Protein AF-0000000087147814 (afdb_homodimer)

Solvent-accessible surface area (backbone atoms only — not comparable to full-atom values): 13390 Å² total; per-residue (Å²): 108,66,67,22,50,51,50,33,49,53,54,43,46,71,77,26,56,93,16,56,38,39,32,32,41,37,46,78,95,43,69,48,77,77,43,68,32,69,72,60,59,66,71,34,55,75,68,54,45,51,51,45,53,50,50,54,50,53,55,44,56,69,46,58,19,79,40,79,88,43,53,89,30,44,49,33,52,37,37,38,40,36,31,70,46,21,33,39,39,29,34,31,53,55,93,58,23,34,35,40,37,32,29,37,38,93,68,45,70,54,56,51,53,57,50,52,52,47,50,51,31,51,51,56,44,55,68,78,102,108,65,68,21,50,51,50,30,50,53,53,43,45,70,78,27,55,94,16,56,37,40,33,31,40,36,46,80,96,42,69,46,76,78,43,66,33,70,70,59,57,68,73,34,56,74,69,54,44,52,50,46,53,49,48,52,50,54,57,44,56,70,46,57,19,79,41,79,86,42,52,91,30,43,50,33,53,35,39,38,38,36,31,70,46,20,33,38,38,30,35,32,52,57,92,58,24,34,34,40,36,32,27,37,38,92,69,42,72,55,57,51,53,55,50,51,52,47,50,50,31,50,52,56,44,56,69,77,102

pLDDT: mean 94.23, std 9.1, range [38.94, 98.94]

Secondary structure (DSSP, 8-state):
-HHHHHHHHHHHHHH-TTTEEEEEEEETTEEEEEEE-HHHHHHS-HHHHHHHHHHHHHHHHT--S--GGGGGG--EEEEEEEESSEEEEEEE-STTEEEEEEEESTT---HHHHHHHHHHHHHHHHHT-/-HHHHHHHHHHHHHH-TTTEEEEEEEETTEEEEEEE-HHHHHHS-HHHHHHHHHHHHHHHHT--S--GGGGGG--EEEEEEEESSEEEEEEE-STTEEEEEEEESTT---HHHHHHHHHHHHHHHHHT-

Nearest PDB structures (foldseek):
  3kye-assembly2_C  TM=6.238E-01  e=2.684E-03  Streptomyces avermitilis MA-4680 = NBRC 14893
  5yk3-assembly2_B  TM=6.014E-01  e=1.202E-02  Homo sapiens
  6hjm-assembly9_P  TM=5.857E-01  e=1.528E-02  Myxococcus xanthus
  6hjm-assembly2_E  TM=6.467E-01  e=2.956E-02  Myxococcus xanthus
  8dhb-assembly1_B  TM=5.471E-01  e=1.132E-02  Homo sapiens

Structure (mmCIF, N/CA/C/O backbone):
data_AF-0000000087147814-model_v1
#
loop_
_entity.id
_entity.type
_entity.pdbx_description
1 polymer 'Roadblock/LC7 domain-containing protein'
#
loop_
_atom_site.group_PDB
_atom_site.id
_atom_site.type_symbol
_atom_site.label_atom_id
_atom_site.label_alt_id
_atom_site.label_comp_id
_atom_site.label_asym_id
_atom_site.label_entity_id
_atom_site.label_seq_id
_atom_site.pdbx_PDB_ins_code
_atom_site.Cartn_x
_atom_site.Cartn_y
_atom_site.Cartn_z
_atom_site.occupancy
_atom_site.B_iso_or_equiv
_atom_site.auth_seq_id
_atom_site.auth_comp_id
_atom_site.auth_asym_id
_atom_site.auth_atom_id
_atom_site.pdbx_PDB_model_num
ATOM 1 N N . MET A 1 1 ? 12.805 16.781 9.273 1 83.5 1 MET A N 1
ATOM 2 C CA . MET A 1 1 ? 11.617 16.094 8.766 1 83.5 1 MET A CA 1
ATOM 3 C C . MET A 1 1 ? 10.477 17.078 8.531 1 83.5 1 MET A C 1
ATOM 5 O O . MET A 1 1 ? 9.82 17.047 7.488 1 83.5 1 MET A O 1
ATOM 9 N N . GLU A 1 2 ? 10.438 18.062 9.367 1 86.81 2 GLU A N 1
ATOM 10 C CA . GLU A 1 2 ? 9.336 19.016 9.289 1 86.81 2 GLU A CA 1
ATOM 11 C C . GLU A 1 2 ? 9.367 19.797 7.977 1 86.81 2 GLU A C 1
ATOM 13 O O . GLU A 1 2 ? 8.359 19.875 7.27 1 86.81 2 GLU A O 1
ATOM 18 N N . ASP A 1 3 ? 10.531 20.266 7.613 1 91.94 3 ASP A N 1
ATOM 19 C CA . ASP A 1 3 ? 10.648 21.062 6.387 1 91.94 3 ASP A CA 1
ATOM 20 C C . ASP A 1 3 ? 10.281 20.219 5.16 1 91.94 3 ASP A C 1
ATOM 22 O O . ASP A 1 3 ? 9.609 20.703 4.254 1 91.94 3 ASP A O 1
ATOM 26 N N . ALA A 1 4 ? 10.773 19 5.125 1 94.31 4 ALA A N 1
ATOM 27 C CA . ALA A 1 4 ? 10.484 18.109 3.998 1 94.31 4 ALA A CA 1
ATOM 28 C C . ALA A 1 4 ? 8.992 17.828 3.895 1 94.31 4 ALA A C 1
ATOM 30 O O . ALA A 1 4 ? 8.438 17.781 2.793 1 94.31 4 ALA A O 1
ATOM 31 N N . VAL A 1 5 ? 8.336 17.688 5.023 1 97.19 5 VAL A N 1
ATOM 32 C CA . VAL A 1 5 ? 6.91 17.391 5.02 1 97.19 5 VAL A CA 1
ATOM 33 C C . VAL A 1 5 ? 6.121 18.641 4.641 1 97.19 5 VAL A C 1
ATOM 35 O O . VAL A 1 5 ? 5.094 18.547 3.965 1 97.19 5 VAL A O 1
ATOM 38 N N . ASP A 1 6 ? 6.621 19.812 5.055 1 96.94 6 ASP A N 1
ATOM 39 C CA . ASP A 1 6 ? 6.008 21.062 4.605 1 96.94 6 ASP A CA 1
ATOM 40 C C . ASP A 1 6 ? 6.031 21.172 3.082 1 96.94 6 ASP A C 1
ATOM 42 O O . ASP A 1 6 ? 5.035 21.547 2.463 1 96.94 6 ASP A O 1
ATOM 46 N N . ALA A 1 7 ? 7.152 20.859 2.539 1 96.81 7 ALA A N 1
ATOM 47 C CA . ALA A 1 7 ? 7.293 20.875 1.085 1 96.81 7 ALA A CA 1
ATOM 48 C C . ALA A 1 7 ? 6.355 19.875 0.427 1 96.81 7 ALA A C 1
ATOM 50 O O . ALA A 1 7 ? 5.77 20.141 -0.623 1 96.81 7 ALA A O 1
ATOM 51 N N . LEU A 1 8 ? 6.246 18.719 1.021 1 98 8 LEU A N 1
ATOM 52 C CA . LEU A 1 8 ? 5.34 17.688 0.537 1 98 8 LEU A CA 1
ATOM 53 C C . LEU A 1 8 ? 3.898 18.188 0.522 1 98 8 LEU A C 1
ATOM 55 O O . LEU A 1 8 ? 3.191 18.031 -0.476 1 98 8 LEU A O 1
ATOM 59 N N . VAL A 1 9 ? 3.51 18.812 1.587 1 98.12 9 VAL A N 1
ATOM 60 C CA . VAL A 1 9 ? 2.154 19.328 1.713 1 98.12 9 VAL A CA 1
ATOM 61 C C . VAL A 1 9 ? 1.908 20.391 0.643 1 98.12 9 VAL A C 1
ATOM 63 O O . VAL A 1 9 ? 0.861 20.391 -0.009 1 98.12 9 VAL A O 1
ATOM 66 N N . GLU A 1 10 ? 2.848 21.266 0.465 1 97.38 10 GLU A N 1
ATOM 67 C CA . GLU A 1 10 ? 2.715 22.297 -0.547 1 97.38 10 GLU A CA 1
ATOM 68 C C . GLU A 1 10 ? 2.537 21.703 -1.938 1 97.38 10 GLU A C 1
ATOM 70 O O . GLU A 1 10 ? 1.693 22.156 -2.713 1 97.38 10 GLU A O 1
ATOM 75 N N . ARG A 1 11 ? 3.301 20.734 -2.248 1 97.44 11 ARG A N 1
ATOM 76 C CA . ARG A 1 11 ? 3.211 20.094 -3.557 1 97.44 11 ARG A CA 1
ATOM 77 C C . ARG A 1 11 ? 1.864 19.406 -3.738 1 97.44 11 ARG A C 1
ATOM 79 O O . ARG A 1 11 ? 1.229 19.531 -4.785 1 97.44 11 ARG A O 1
ATOM 86 N N . TYR A 1 12 ? 1.398 18.703 -2.701 1 97.88 12 TYR A N 1
ATOM 87 C CA . TYR A 1 12 ? 0.115 18.016 -2.797 1 97.88 12 TYR A CA 1
ATOM 88 C C . TYR A 1 12 ? -1.035 19.016 -2.861 1 97.88 12 TYR A C 1
ATOM 90 O O . TYR A 1 12 ? -2.02 18.781 -3.57 1 97.88 12 TYR A O 1
ATOM 98 N N . GLN A 1 13 ? -0.906 20.141 -2.115 1 96.88 13 GLN A N 1
ATOM 99 C CA . GLN A 1 13 ? -1.936 21.172 -2.188 1 96.88 13 GLN A CA 1
ATOM 100 C C . GLN A 1 13 ? -2.006 21.781 -3.582 1 96.88 13 GLN A C 1
ATOM 102 O O . GLN A 1 13 ? -3.072 22.203 -4.023 1 96.88 13 GLN A O 1
ATOM 107 N N . GLY A 1 14 ? -0.882 21.781 -4.273 1 96.06 14 GLY A N 1
ATOM 108 C CA . GLY A 1 14 ? -0.843 22.297 -5.633 1 96.06 14 GLY A CA 1
ATOM 109 C C . GLY A 1 14 ? -1.522 21.375 -6.633 1 96.06 14 GLY A C 1
ATOM 110 O O . GLY A 1 14 ? -2.207 21.844 -7.547 1 96.06 14 GLY A O 1
ATOM 111 N N . ILE A 1 15 ? -1.456 20.109 -6.445 1 95.5 15 ILE A N 1
ATOM 112 C CA . ILE A 1 15 ? -1.942 19.172 -7.461 1 95.5 15 ILE A CA 1
ATOM 113 C C . ILE A 1 15 ? -3.285 18.594 -7.027 1 95.5 15 ILE A C 1
ATOM 115 O O . ILE A 1 15 ? -4.074 18.141 -7.859 1 95.5 15 ILE A O 1
ATOM 119 N N . ALA A 1 16 ? -3.531 18.547 -5.727 1 90.5 16 ALA A N 1
ATOM 120 C CA . ALA A 1 16 ? -4.727 17.922 -5.168 1 90.5 16 ALA A CA 1
ATOM 121 C C . ALA A 1 16 ? -5.262 18.734 -3.986 1 90.5 16 ALA A C 1
ATOM 123 O O . ALA A 1 16 ? -5.391 18.203 -2.877 1 90.5 16 ALA A O 1
ATOM 124 N N . PRO A 1 17 ? -5.484 19.953 -4.199 1 86.31 17 PRO A N 1
ATOM 125 C CA . PRO A 1 17 ? -5.867 20.781 -3.059 1 86.31 17 PRO A CA 1
ATOM 126 C C . PRO A 1 17 ? -7.133 20.297 -2.363 1 86.31 17 PRO A C 1
ATOM 128 O O . PRO A 1 17 ? -7.203 20.281 -1.131 1 86.31 17 PRO A O 1
ATOM 131 N N . ASP A 1 18 ? -8.195 19.844 -3.004 1 90.12 18 ASP A N 1
ATOM 132 C CA . ASP A 1 18 ? -9.477 19.469 -2.416 1 90.12 18 ASP A CA 1
ATOM 133 C C . ASP A 1 18 ? -9.469 18.016 -1.981 1 90.12 18 ASP A C 1
ATOM 135 O O . ASP A 1 18 ? -10.438 17.531 -1.38 1 90.12 18 ASP A O 1
ATOM 139 N N . CYS A 1 19 ? -8.336 17.406 -2.127 1 95.44 19 CYS A N 1
ATOM 140 C CA . CYS A 1 19 ? -8.352 15.969 -1.879 1 95.44 19 CYS A CA 1
ATOM 141 C C . CYS A 1 19 ? -7.477 15.609 -0.688 1 95.44 19 CYS A C 1
ATOM 143 O O . CYS A 1 19 ? -7.672 14.57 -0.056 1 95.44 19 CYS A O 1
ATOM 145 N N . LEU A 1 20 ? -6.422 16.469 -0.358 1 97.88 20 LEU A N 1
ATOM 146 C CA . LEU A 1 20 ? -5.531 16.203 0.767 1 97.88 20 LEU A CA 1
ATOM 147 C C . LEU A 1 20 ? -6.277 16.328 2.092 1 97.88 20 LEU A C 1
ATOM 149 O O . LEU A 1 20 ? -6.945 17.344 2.336 1 97.88 20 LEU A O 1
ATOM 153 N N . ARG A 1 21 ? -6.223 15.305 2.934 1 97.88 21 ARG A N 1
ATOM 154 C CA . ARG A 1 21 ? -6.969 15.289 4.188 1 97.88 21 ARG A CA 1
ATOM 155 C C . ARG A 1 21 ? -6.051 15.578 5.375 1 97.88 21 ARG A C 1
ATOM 157 O O . ARG A 1 21 ? -6.281 16.516 6.129 1 97.88 21 ARG A O 1
ATOM 164 N N . VAL A 1 22 ? -5.051 14.695 5.578 1 98.25 22 VAL A N 1
ATOM 165 C CA . VAL A 1 22 ? -4.121 14.805 6.699 1 98.25 22 VAL A CA 1
ATOM 166 C C . VAL A 1 22 ? -2.707 14.469 6.227 1 98.25 22 VAL A C 1
ATOM 168 O O . VAL A 1 22 ? -2.516 13.57 5.41 1 98.25 22 VAL A O 1
ATOM 171 N N . ALA A 1 23 ? -1.73 15.219 6.652 1 98.62 23 ALA A N 1
ATOM 172 C CA . ALA A 1 23 ? -0.312 14.906 6.5 1 98.62 23 ALA A CA 1
ATOM 173 C C . ALA A 1 23 ? 0.424 15.023 7.832 1 98.62 23 ALA A C 1
ATOM 175 O O . ALA A 1 23 ? 0.28 16.016 8.539 1 98.62 23 ALA A O 1
ATOM 176 N N . LEU A 1 24 ? 1.179 14.023 8.156 1 98.75 24 LEU A N 1
ATOM 177 C CA . LEU A 1 24 ? 1.936 14.047 9.406 1 98.75 24 LEU A CA 1
ATOM 178 C C . LEU A 1 24 ? 3.27 13.32 9.242 1 98.75 24 LEU A C 1
ATOM 180 O O . LEU A 1 24 ? 3.449 12.539 8.305 1 98.75 24 LEU A O 1
ATOM 184 N N . TRP A 1 25 ? 4.203 13.633 10.109 1 98.44 25 TRP A N 1
ATOM 185 C CA . TRP A 1 25 ? 5.434 12.852 10.242 1 98.44 25 TRP A CA 1
ATOM 186 C C . TRP A 1 25 ? 5.582 12.297 11.648 1 98.44 25 TRP A C 1
ATOM 188 O O . TRP A 1 25 ? 4.945 12.789 12.586 1 98.44 25 TRP A O 1
ATOM 198 N N . TYR A 1 26 ? 6.273 11.25 11.742 1 98 26 TYR A N 1
ATOM 199 C CA . TYR A 1 26 ? 6.59 10.625 13.023 1 98 26 TYR A CA 1
ATOM 200 C C . TYR A 1 26 ? 8.039 10.148 13.062 1 98 26 TYR A C 1
ATOM 202 O O . TYR A 1 26 ? 8.578 9.727 12.039 1 98 26 TYR A O 1
ATOM 210 N N . GLU A 1 27 ? 8.672 10.227 14.125 1 95.44 27 GLU A N 1
ATOM 211 C CA . GLU A 1 27 ? 10.031 9.789 14.406 1 95.44 27 GLU A CA 1
ATOM 212 C C . GLU A 1 27 ? 10.234 9.547 15.898 1 95.44 27 GLU A C 1
ATOM 214 O O . GLU A 1 27 ? 10.078 10.461 16.719 1 95.44 27 GLU A O 1
ATOM 219 N N . GLY A 1 28 ? 10.711 8.312 16.156 1 90.38 28 GLY A N 1
ATOM 220 C CA . GLY A 1 28 ? 10.773 7.965 17.562 1 90.38 28 GLY A CA 1
ATOM 221 C C . GLY A 1 28 ? 9.445 8.133 18.281 1 90.38 28 GLY A C 1
ATOM 222 O O . GLY A 1 28 ? 8.43 7.582 17.859 1 90.38 28 GLY A O 1
ATOM 223 N N . ASP A 1 29 ? 9.344 8.836 19.312 1 89.88 29 ASP A N 1
ATOM 224 C CA . ASP A 1 29 ? 8.117 9.023 20.094 1 89.88 29 ASP A CA 1
ATOM 225 C C . ASP A 1 29 ? 7.398 10.312 19.672 1 89.88 29 ASP A C 1
ATOM 227 O O . ASP A 1 29 ? 6.395 10.688 20.281 1 89.88 29 ASP A O 1
ATOM 231 N N . GLU A 1 30 ? 7.906 10.875 18.688 1 94.62 30 GLU A N 1
ATOM 232 C CA . GLU A 1 30 ? 7.344 12.164 18.297 1 94.62 30 GLU A CA 1
ATOM 233 C C . GLU A 1 30 ? 6.562 12.055 16.984 1 94.62 30 GLU A C 1
ATOM 235 O O . GLU A 1 30 ? 6.934 11.289 16.094 1 94.62 30 GLU A O 1
ATOM 240 N N . HIS A 1 31 ? 5.484 12.766 16.922 1 97.75 31 HIS A N 1
ATOM 241 C CA . HIS A 1 31 ? 4.762 12.977 15.672 1 97.75 31 HIS A CA 1
ATOM 242 C C . HIS A 1 31 ? 4.141 14.367 15.625 1 97.75 31 HIS A C 1
ATOM 244 O O . HIS A 1 31 ? 3.902 14.984 16.672 1 97.75 31 HIS A O 1
ATOM 250 N N . GLU A 1 32 ? 3.951 14.805 14.398 1 98.06 32 GLU A N 1
ATOM 251 C CA . GLU A 1 32 ? 3.355 16.125 14.203 1 98.06 32 GLU A CA 1
ATOM 252 C C . GLU A 1 32 ? 2.455 16.141 12.969 1 98.06 32 GLU A C 1
ATOM 254 O O . GLU A 1 32 ? 2.873 15.727 11.883 1 98.06 32 GLU A O 1
ATOM 259 N N . VAL A 1 33 ? 1.24 16.609 13.211 1 98.44 33 VAL A N 1
ATOM 260 C CA . VAL A 1 33 ? 0.343 16.875 12.094 1 98.44 33 VAL A CA 1
ATOM 261 C C . VAL A 1 33 ? 0.725 18.188 11.422 1 98.44 33 VAL A C 1
ATOM 263 O O . VAL A 1 33 ? 0.628 19.266 12.031 1 98.44 33 VAL A O 1
ATOM 266 N N . VAL A 1 34 ? 1.11 18.141 10.18 1 98.31 34 VAL A N 1
ATOM 267 C CA . VAL A 1 34 ? 1.58 19.297 9.445 1 98.31 34 VAL A CA 1
ATOM 268 C C . VAL A 1 34 ? 0.408 19.969 8.727 1 98.31 34 VAL A C 1
ATOM 270 O O . VAL A 1 34 ? 0.398 21.188 8.531 1 98.31 34 VAL A O 1
ATOM 273 N N . PHE A 1 35 ? -0.478 19.125 8.328 1 98.19 35 PHE A N 1
ATOM 274 C CA . PHE A 1 35 ? -1.681 19.594 7.645 1 98.19 35 PHE A CA 1
ATOM 275 C C . PHE A 1 35 ? -2.879 18.719 8.008 1 98.19 35 PHE A C 1
ATOM 277 O O . PHE A 1 35 ? -2.762 17.5 8.102 1 98.19 35 PHE A O 1
ATOM 284 N N . ALA A 1 36 ? -3.961 19.359 8.266 1 98.12 36 ALA A N 1
ATOM 285 C CA . ALA A 1 36 ? -5.27 18.719 8.414 1 98.12 36 ALA A CA 1
ATOM 286 C C . ALA A 1 36 ? -6.371 19.594 7.816 1 98.12 36 ALA A C 1
ATOM 288 O O . ALA A 1 36 ? -6.504 20.766 8.172 1 98.12 36 ALA A O 1
ATOM 289 N N . ARG A 1 37 ? -7.074 18.984 6.945 1 97.62 37 ARG A N 1
ATOM 290 C CA . ARG A 1 37 ? -8.141 19.75 6.305 1 97.62 37 ARG A CA 1
ATOM 291 C C . ARG A 1 37 ? -9.25 20.078 7.297 1 97.62 37 ARG A C 1
ATOM 293 O O . ARG A 1 37 ? -9.625 19.234 8.117 1 97.62 37 ARG A O 1
ATOM 300 N N . ASP A 1 38 ? -9.953 21.234 7.125 1 96.25 38 ASP A N 1
ATOM 301 C CA . ASP A 1 38 ? -10.906 21.766 8.102 1 96.25 38 ASP A CA 1
ATOM 302 C C . ASP A 1 38 ? -12.062 20.797 8.312 1 96.25 38 ASP A C 1
ATOM 304 O O . ASP A 1 38 ? -12.453 20.531 9.453 1 96.25 38 ASP A O 1
ATOM 308 N N . ASP A 1 39 ? -12.625 20.281 7.25 1 95.81 39 ASP A N 1
ATOM 309 C CA . ASP A 1 39 ? -13.805 19.422 7.371 1 95.81 39 ASP A CA 1
ATOM 310 C C . ASP A 1 39 ? -13.453 18.094 8.008 1 95.81 39 ASP A C 1
ATOM 312 O O . ASP A 1 39 ? -14.305 17.438 8.617 1 95.81 39 ASP A O 1
ATOM 316 N N . VAL A 1 40 ? -12.188 17.625 7.867 1 95.56 40 VAL A N 1
ATOM 317 C CA . VAL A 1 40 ? -11.719 16.391 8.5 1 95.56 40 VAL A CA 1
ATOM 318 C C . VAL A 1 40 ? -11.625 16.578 10.008 1 95.56 40 VAL A C 1
ATOM 320 O O . VAL A 1 40 ? -12.133 15.766 10.781 1 95.56 40 VAL A O 1
ATOM 323 N N . VAL A 1 41 ? -10.984 17.672 10.43 1 96.62 41 VAL A N 1
ATOM 324 C CA . VAL A 1 41 ? -10.852 17.984 11.844 1 96.62 41 VAL A CA 1
ATOM 325 C C . VAL A 1 41 ? -12.234 18.125 12.477 1 96.6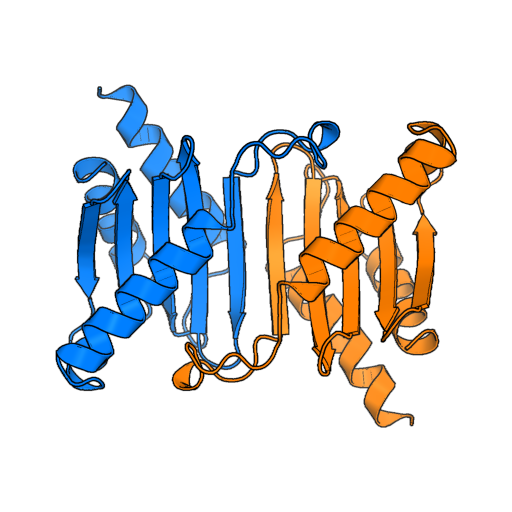2 41 VAL A C 1
ATOM 327 O O . VAL A 1 41 ? -12.469 17.641 13.586 1 96.62 41 VAL A O 1
ATOM 330 N N . GLU A 1 42 ? -13.195 18.672 11.789 1 96.94 42 GLU A N 1
ATOM 331 C CA . GLU A 1 42 ? -14.539 18.922 12.297 1 96.94 42 GLU A CA 1
ATOM 332 C C . GLU A 1 42 ? -15.344 17.641 12.391 1 96.94 42 GLU A C 1
ATOM 334 O O . GLU A 1 42 ? -16.344 17.562 13.117 1 96.94 42 GLU A O 1
ATOM 339 N N . THR A 1 43 ? -15 16.688 11.547 1 95.12 43 THR A N 1
ATOM 340 C CA . THR A 1 43 ? -15.695 15.406 11.516 1 95.12 43 THR A CA 1
ATOM 341 C C . THR A 1 43 ? -15.5 14.648 12.82 1 95.12 43 THR A C 1
ATOM 343 O O . THR A 1 43 ? -16.344 13.836 13.211 1 95.12 43 THR A O 1
ATOM 346 N N . TYR A 1 44 ? -14.344 14.867 13.492 1 95.12 44 TYR A N 1
ATOM 347 C CA . TYR A 1 44 ? -13.992 14.125 14.695 1 95.12 44 TYR A CA 1
ATOM 348 C C . TYR A 1 44 ? -13.984 15.039 15.922 1 95.12 44 TYR A C 1
ATOM 350 O O . TYR A 1 44 ? -13.703 16.234 15.805 1 95.12 44 TYR A O 1
ATOM 358 N N . SER A 1 45 ? -14.328 14.414 17.094 1 96.94 45 SER A N 1
ATOM 359 C CA . SER A 1 45 ? -13.93 15.102 18.328 1 96.94 45 SER A CA 1
ATOM 360 C C . SER A 1 45 ? -12.414 15.188 18.453 1 96.94 45 SER A C 1
ATOM 362 O O . SER A 1 45 ? -11.688 14.43 17.797 1 96.94 45 SER A O 1
ATOM 364 N N . PRO A 1 46 ? -11.914 16.094 19.266 1 96.69 46 PRO A N 1
ATOM 365 C CA . PRO A 1 46 ? -10.469 16.172 19.453 1 96.69 46 PRO A CA 1
ATOM 366 C C . PRO A 1 46 ? -9.836 14.844 19.859 1 96.69 46 PRO A C 1
ATOM 368 O O . PRO A 1 46 ? -8.773 14.484 19.344 1 96.69 46 PRO A O 1
ATOM 371 N N . GLU A 1 47 ? -10.453 14.102 20.734 1 97.19 47 GLU A N 1
ATOM 372 C CA . GLU A 1 47 ? -9.945 12.812 21.188 1 97.19 47 GLU A CA 1
ATOM 373 C C . GLU A 1 47 ? -9.938 11.789 20.062 1 97.19 47 GLU A C 1
ATOM 375 O O . GLU A 1 47 ? -8.984 11.016 19.922 1 97.19 47 GLU A O 1
ATOM 380 N N . GLU A 1 48 ? -11.016 11.805 19.281 1 96.31 48 GLU A N 1
ATOM 381 C CA . GLU A 1 48 ? -11.125 10.883 18.156 1 96.31 48 GLU A CA 1
ATOM 382 C C . GLU A 1 48 ? -10.078 11.203 17.078 1 96.31 48 GLU A C 1
ATOM 384 O O . GLU A 1 48 ? -9.516 10.289 16.469 1 96.31 48 GLU A O 1
ATOM 389 N N . PHE A 1 49 ? -9.914 12.477 16.844 1 97.38 49 PHE A N 1
ATOM 390 C CA . PHE A 1 49 ? -8.906 12.891 15.875 1 97.38 49 PHE A CA 1
ATOM 391 C C . PHE A 1 49 ? -7.516 12.453 16.312 1 97.38 49 PHE A C 1
ATOM 393 O O . PHE A 1 49 ? -6.754 11.898 15.523 1 97.38 49 PHE A O 1
ATOM 400 N N . ASP A 1 50 ? -7.195 12.625 17.578 1 97.06 50 ASP A N 1
ATOM 401 C CA . ASP A 1 50 ? -5.91 12.203 18.125 1 97.06 50 ASP A CA 1
ATOM 402 C C . ASP A 1 50 ? -5.727 10.695 17.969 1 97.06 50 ASP A C 1
ATOM 404 O O . ASP A 1 50 ? -4.637 10.227 17.625 1 97.06 50 ASP A O 1
ATOM 408 N N . ALA A 1 51 ? -6.723 9.945 18.219 1 96.81 51 ALA A N 1
ATOM 409 C CA . ALA A 1 51 ? -6.672 8.492 18.078 1 96.81 51 ALA A CA 1
ATOM 410 C C . ALA A 1 51 ? -6.426 8.086 16.641 1 96.81 51 ALA A C 1
ATOM 412 O O . ALA A 1 51 ? -5.699 7.129 16.359 1 96.81 51 ALA A O 1
ATOM 413 N N . LYS A 1 52 ? -7.121 8.773 15.75 1 97.19 52 LYS A N 1
ATOM 414 C CA . LYS A 1 52 ? -6.93 8.508 14.328 1 97.19 52 LYS A CA 1
ATOM 415 C C . LYS A 1 52 ? -5.484 8.773 13.906 1 97.19 52 LYS A C 1
ATOM 417 O O . LYS A 1 52 ? -4.887 7.973 13.188 1 97.19 52 LYS A O 1
ATOM 422 N N . VAL A 1 53 ? -4.902 9.867 14.32 1 97.88 53 VAL A N 1
ATOM 423 C CA . VAL A 1 53 ? -3.516 10.219 14.039 1 97.88 53 VAL A CA 1
ATOM 424 C C . VAL A 1 53 ? -2.584 9.141 14.578 1 97.88 53 VAL A C 1
ATOM 426 O O . VAL A 1 53 ? -1.673 8.688 13.883 1 97.88 53 VAL A O 1
ATOM 429 N N . LYS A 1 54 ? -2.836 8.695 15.781 1 97.69 54 LYS A N 1
ATOM 430 C CA . LYS A 1 54 ? -2.027 7.637 16.391 1 97.69 54 LYS A CA 1
ATOM 431 C C . LYS A 1 54 ? -2.121 6.344 15.578 1 97.69 54 LYS A C 1
ATOM 433 O O . LYS A 1 54 ? -1.13 5.629 15.422 1 97.69 54 LYS A O 1
ATOM 438 N N . GLN A 1 55 ? -3.291 6.094 15.117 1 97.44 55 GLN A N 1
ATOM 439 C CA . GLN A 1 55 ? -3.469 4.887 14.312 1 97.44 55 GLN A CA 1
ATOM 440 C C . GLN A 1 55 ? -2.688 4.977 13.008 1 97.44 55 GLN A C 1
ATOM 442 O O . GLN A 1 55 ? -2.133 3.98 12.539 1 97.44 55 GLN A O 1
ATOM 447 N N . LEU A 1 56 ? -2.619 6.184 12.344 1 98.12 56 LEU A N 1
ATOM 448 C CA . LEU A 1 56 ? -1.798 6.383 11.156 1 98.12 56 LEU A CA 1
ATOM 449 C C . LEU A 1 56 ? -0.327 6.117 11.461 1 98.12 56 LEU A C 1
ATOM 451 O O . LEU A 1 56 ? 0.378 5.504 10.656 1 98.12 56 LEU A O 1
ATOM 455 N N . VAL A 1 57 ? 0.119 6.527 12.656 1 98.12 57 VAL A N 1
ATOM 456 C CA . VAL A 1 57 ? 1.495 6.305 13.086 1 98.12 57 VAL A CA 1
ATOM 457 C C . VAL A 1 57 ? 1.747 4.812 13.273 1 98.12 57 VAL A C 1
ATOM 459 O O . VAL A 1 57 ? 2.758 4.285 12.797 1 98.12 57 VAL A O 1
ATOM 462 N N . ILE A 1 58 ? 0.833 4.141 13.922 1 97.06 58 ILE A N 1
ATOM 463 C CA . ILE A 1 58 ? 0.962 2.711 14.18 1 97.06 58 ILE A CA 1
ATOM 464 C C . ILE A 1 58 ? 1.086 1.961 12.852 1 97.06 58 ILE A C 1
ATOM 466 O O . ILE A 1 58 ? 1.957 1.103 12.695 1 97.06 58 ILE A O 1
ATOM 470 N N . GLU A 1 59 ? 0.248 2.293 11.859 1 96.56 59 GLU A N 1
ATOM 471 C CA . GLU A 1 59 ? 0.318 1.669 10.539 1 96.56 59 GLU A CA 1
ATOM 472 C C . GLU A 1 59 ? 1.679 1.902 9.891 1 96.56 59 GLU A C 1
ATOM 474 O O . GLU A 1 59 ? 2.258 0.984 9.312 1 96.56 59 GLU A O 1
ATOM 479 N N . GLY A 1 60 ? 2.176 3.121 9.977 1 96.75 60 GLY A N 1
ATOM 480 C CA . GLY A 1 60 ? 3.475 3.471 9.422 1 96.75 60 GLY A CA 1
ATOM 481 C C . GLY A 1 60 ? 4.621 2.713 10.062 1 96.75 60 GLY A C 1
ATOM 482 O O . GLY A 1 60 ? 5.566 2.311 9.383 1 96.75 60 GLY A O 1
ATOM 483 N N . LEU A 1 61 ? 4.539 2.52 11.375 1 95.81 61 LEU A N 1
ATOM 484 C CA . LEU A 1 61 ? 5.582 1.81 12.102 1 95.81 61 LEU A CA 1
ATOM 485 C C . LEU A 1 61 ? 5.656 0.35 11.672 1 95.81 61 LEU A C 1
ATOM 487 O O . LEU A 1 61 ? 6.715 -0.275 11.75 1 95.81 61 LEU A O 1
ATOM 491 N N . GLY A 1 62 ? 4.531 -0.086 11.219 1 94.62 62 GLY A N 1
ATOM 492 C CA . GLY A 1 62 ? 4.5 -1.437 10.68 1 94.62 62 GLY A CA 1
ATOM 493 C C . GLY A 1 62 ? 5.133 -1.544 9.305 1 94.62 62 GLY A C 1
ATOM 494 O O . GLY A 1 62 ? 5.461 -2.643 8.852 1 94.62 62 GLY A O 1
ATOM 495 N N . ASP A 1 63 ? 5.258 -0.412 8.539 1 95.38 63 ASP A N 1
ATOM 496 C CA . ASP A 1 63 ? 5.812 -0.357 7.191 1 95.38 63 ASP A CA 1
ATOM 497 C C . ASP A 1 63 ? 7.297 0 7.223 1 95.38 63 ASP A C 1
ATOM 499 O O . ASP A 1 63 ? 7.684 1.11 6.852 1 95.38 63 ASP A O 1
ATOM 503 N N . GLN A 1 64 ? 8.148 -0.893 7.543 1 93.25 64 GLN A N 1
ATOM 504 C CA . GLN A 1 64 ? 9.57 -0.603 7.648 1 93.25 64 GLN A CA 1
ATOM 505 C C . GLN A 1 64 ? 10.25 -0.68 6.285 1 93.25 64 GLN A C 1
ATOM 507 O O . GLN A 1 64 ? 9.984 -1.595 5.5 1 93.25 64 GLN A O 1
ATOM 512 N N . PRO A 1 65 ? 11.18 0.267 6.02 1 94.44 65 PRO A N 1
ATOM 513 C CA . PRO A 1 65 ? 11.789 0.346 4.691 1 94.44 65 PRO A CA 1
ATOM 514 C C . PRO A 1 65 ? 12.703 -0.84 4.391 1 94.44 65 PRO A C 1
ATOM 516 O O . PRO A 1 65 ? 12.852 -1.233 3.23 1 94.44 65 PRO A O 1
ATOM 519 N N . ASN A 1 66 ? 13.359 -1.301 5.426 1 93.31 66 ASN A N 1
ATOM 520 C CA . ASN A 1 66 ? 14.289 -2.41 5.238 1 93.31 66 ASN A CA 1
ATOM 521 C C . ASN A 1 66 ? 13.805 -3.674 5.938 1 93.31 66 ASN A C 1
ATOM 523 O O . ASN A 1 66 ? 13.812 -3.746 7.168 1 93.31 66 ASN A O 1
ATOM 527 N N . GLN A 1 67 ? 13.242 -4.473 5.094 1 90.75 67 GLN A N 1
ATOM 528 C CA . GLN A 1 67 ? 12.758 -5.75 5.609 1 90.75 67 GLN A CA 1
ATOM 529 C C . GLN A 1 67 ? 13.578 -6.914 5.066 1 90.75 67 GLN A C 1
ATOM 531 O O . GLN A 1 67 ? 13.625 -7.137 3.857 1 90.75 67 GLN A O 1
ATOM 536 N N . ASP A 1 68 ? 14.094 -7.637 5.953 1 91.19 68 ASP A N 1
ATOM 537 C CA . ASP A 1 68 ? 14.992 -8.727 5.578 1 91.19 68 ASP A CA 1
ATOM 538 C C . ASP A 1 68 ? 14.297 -9.703 4.625 1 91.19 68 ASP A C 1
ATOM 540 O O . ASP A 1 68 ? 14.93 -10.234 3.709 1 91.19 68 ASP A O 1
ATOM 544 N N . GLN A 1 69 ? 13.062 -9.883 4.844 1 91.19 69 GLN A N 1
ATOM 545 C CA . GLN A 1 69 ? 12.305 -10.867 4.074 1 91.19 69 GLN A CA 1
ATOM 546 C C . GLN A 1 69 ? 12.117 -10.406 2.631 1 91.19 69 GLN A C 1
ATOM 548 O O . GLN A 1 69 ? 11.789 -11.211 1.755 1 91.19 69 GLN A O 1
ATOM 553 N N . PHE A 1 70 ? 12.383 -9.109 2.363 1 94 70 PHE A N 1
ATOM 554 C CA . PHE A 1 70 ? 12.203 -8.562 1.022 1 94 70 PHE A CA 1
ATOM 555 C C . PHE A 1 70 ? 13.484 -7.898 0.538 1 94 70 PHE A C 1
ATOM 557 O O . PHE A 1 70 ? 13.438 -6.914 -0.207 1 94 70 PHE A O 1
ATOM 564 N N . ARG A 1 71 ? 14.617 -8.406 0.975 1 92.81 71 ARG A N 1
ATOM 565 C CA . ARG A 1 71 ? 15.906 -7.773 0.716 1 92.81 71 ARG A CA 1
ATOM 566 C C . ARG A 1 71 ? 16.172 -7.648 -0.782 1 92.81 71 ARG A C 1
ATOM 568 O O . ARG A 1 71 ? 16.75 -6.664 -1.236 1 92.81 71 ARG A O 1
ATOM 575 N N . LEU A 1 72 ? 15.758 -8.656 -1.546 1 94.19 72 LEU A N 1
ATOM 576 C CA . LEU A 1 72 ? 16.031 -8.664 -2.98 1 94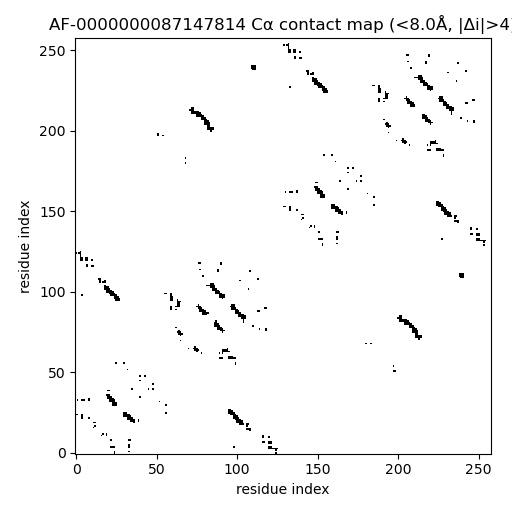.19 72 LEU A CA 1
ATOM 577 C C . LEU A 1 72 ? 15.188 -7.605 -3.689 1 94.19 72 LEU A C 1
ATOM 579 O O . LEU A 1 72 ? 15.469 -7.246 -4.836 1 94.19 72 LEU A O 1
ATOM 583 N N . TYR A 1 73 ? 14.102 -7.141 -3.02 1 96.5 73 TYR A N 1
ATOM 584 C CA . TYR A 1 73 ? 13.25 -6.105 -3.6 1 96.5 73 TYR A CA 1
ATOM 585 C C . TYR A 1 73 ? 13.867 -4.727 -3.424 1 96.5 73 TYR A C 1
ATOM 587 O O . TYR A 1 73 ? 13.43 -3.758 -4.051 1 96.5 73 TYR A O 1
ATOM 595 N N . GLY A 1 74 ? 14.945 -4.57 -2.602 1 96.5 74 GLY A N 1
ATOM 596 C CA . GLY A 1 74 ? 15.492 -3.271 -2.246 1 96.5 74 GLY A CA 1
ATOM 597 C C . GLY A 1 74 ? 14.68 -2.561 -1.176 1 96.5 74 GLY A C 1
ATOM 598 O O . GLY A 1 74 ? 13.969 -3.199 -0.404 1 96.5 74 GLY A O 1
ATOM 599 N N . GLU A 1 75 ? 14.883 -1.289 -1.059 1 95.75 75 GLU A N 1
ATOM 600 C CA . GLU A 1 75 ? 14.234 -0.478 -0.031 1 95.75 75 GLU A CA 1
ATOM 601 C C . GLU A 1 75 ? 12.781 -0.191 -0.387 1 95.75 75 GLU A C 1
ATOM 603 O O . GLU A 1 75 ? 12.469 0.122 -1.537 1 95.75 75 GLU A O 1
ATOM 608 N N . MET A 1 76 ? 11.867 -0.433 0.551 1 97.69 76 MET A N 1
ATOM 609 C CA . MET A 1 76 ? 10.477 -0.023 0.381 1 97.69 76 MET A CA 1
ATOM 610 C C . MET A 1 76 ? 10.336 1.491 0.499 1 97.69 76 MET A C 1
ATOM 612 O O . MET A 1 76 ? 10.672 2.07 1.534 1 97.69 76 MET A O 1
ATOM 616 N N . ASN A 1 77 ? 9.781 2.129 -0.506 1 97.19 77 ASN A N 1
ATOM 617 C CA . ASN A 1 77 ? 9.812 3.586 -0.475 1 97.19 77 ASN A CA 1
ATOM 618 C C . ASN A 1 77 ? 8.414 4.176 -0.302 1 97.19 77 ASN A C 1
ATOM 620 O O . ASN A 1 77 ? 8.273 5.348 0.055 1 97.19 77 ASN A O 1
ATOM 624 N N . VAL A 1 78 ? 7.434 3.361 -0.541 1 98.56 78 VAL A N 1
ATOM 625 C CA . VAL A 1 78 ? 6.082 3.881 -0.344 1 98.56 78 VAL A CA 1
ATOM 626 C C . VAL A 1 78 ? 5.105 2.723 -0.167 1 98.56 78 VAL A C 1
ATOM 628 O O . VAL A 1 78 ? 5.25 1.676 -0.802 1 98.56 78 VAL A O 1
ATOM 631 N N . VAL A 1 79 ? 4.086 2.818 0.638 1 98.81 79 VAL A N 1
ATOM 632 C CA . VAL A 1 79 ? 2.939 1.93 0.795 1 98.81 79 VAL A CA 1
ATOM 633 C C . VAL A 1 79 ? 1.647 2.705 0.546 1 98.81 79 VAL A C 1
ATOM 635 O O . VAL A 1 79 ? 1.422 3.758 1.147 1 98.81 79 VAL A O 1
ATOM 638 N N . ILE A 1 80 ? 0.855 2.203 -0.308 1 98.94 80 ILE A N 1
ATOM 639 C CA . ILE A 1 80 ? -0.436 2.812 -0.609 1 98.94 80 ILE A CA 1
ATOM 640 C C . ILE A 1 80 ? -1.561 1.861 -0.209 1 98.94 80 ILE A C 1
ATOM 642 O O . ILE A 1 80 ? -1.568 0.695 -0.611 1 98.94 80 ILE A O 1
ATOM 646 N N . ARG A 1 81 ? -2.418 2.293 0.606 1 98.75 81 ARG A N 1
ATOM 647 C CA . ARG A 1 81 ? -3.658 1.604 0.946 1 98.75 81 ARG A CA 1
ATOM 648 C C . ARG A 1 81 ? -4.867 2.34 0.375 1 98.75 81 ARG A C 1
ATOM 650 O O . ARG A 1 81 ? -5.094 3.51 0.689 1 98.75 81 ARG A O 1
ATOM 657 N N . ARG A 1 82 ? -5.559 1.654 -0.481 1 98.69 82 ARG A N 1
ATOM 658 C CA . ARG A 1 82 ? -6.746 2.256 -1.077 1 98.69 82 ARG A CA 1
ATOM 659 C C . ARG A 1 82 ? -8.016 1.693 -0.451 1 98.69 82 ARG A C 1
ATOM 661 O O . ARG A 1 82 ? -8.219 0.477 -0.427 1 98.69 82 ARG A O 1
ATOM 668 N N . PHE A 1 83 ? -8.883 2.607 0.035 1 98.06 83 PHE A N 1
ATOM 669 C CA . PHE A 1 83 ? -10.195 2.301 0.597 1 98.06 83 PHE A CA 1
ATOM 670 C C . PHE A 1 83 ? -11.305 2.768 -0.335 1 98.06 83 PHE A C 1
ATOM 672 O O . PHE A 1 83 ? -11.039 3.393 -1.363 1 98.06 83 PHE A O 1
ATOM 679 N N . ASP A 1 84 ? -12.531 2.434 0.091 1 97.19 84 ASP A N 1
ATOM 680 C CA . ASP A 1 84 ? -13.672 2.871 -0.702 1 97.19 84 ASP A CA 1
ATOM 681 C C . ASP A 1 84 ? -13.688 4.391 -0.854 1 97.19 84 ASP A C 1
ATOM 683 O O . ASP A 1 84 ? -14.023 4.91 -1.92 1 97.19 84 ASP A O 1
ATOM 687 N N . ASN A 1 85 ? -13.211 5.066 0.215 1 97.06 85 ASN A N 1
ATOM 688 C CA . ASN A 1 85 ? -13.469 6.5 0.218 1 97.06 85 ASN A CA 1
ATOM 689 C C . ASN A 1 85 ? -12.18 7.301 0.396 1 97.06 85 ASN A C 1
ATOM 691 O O . ASN A 1 85 ? -12.195 8.531 0.309 1 97.06 85 ASN A O 1
ATOM 695 N N . ALA A 1 86 ? -11.078 6.633 0.627 1 97.94 86 ALA A N 1
ATOM 696 C CA . ALA A 1 86 ? -9.836 7.348 0.919 1 97.94 86 ALA A CA 1
ATOM 697 C C . ALA A 1 86 ? -8.625 6.602 0.364 1 97.94 86 ALA A C 1
ATOM 699 O O . ALA A 1 86 ? -8.727 5.426 0.014 1 97.94 86 ALA A O 1
ATOM 700 N N . ILE A 1 87 ? -7.621 7.281 0.214 1 98.62 87 ILE A N 1
ATOM 701 C CA . ILE A 1 87 ? -6.297 6.734 -0.065 1 98.62 87 ILE A CA 1
ATOM 702 C C . ILE A 1 87 ? -5.328 7.133 1.048 1 98.62 87 ILE A C 1
ATOM 704 O O . ILE A 1 87 ? -5.297 8.289 1.468 1 98.62 87 ILE A O 1
ATOM 708 N N . MET A 1 88 ? -4.656 6.184 1.583 1 98.69 88 MET A N 1
ATOM 709 C CA . MET A 1 88 ? -3.611 6.379 2.58 1 98.69 88 MET A CA 1
ATOM 710 C C . MET A 1 88 ? -2.238 6.055 2 1 98.69 88 MET A C 1
ATOM 712 O O . MET A 1 88 ? -2.041 4.984 1.421 1 98.69 88 MET A O 1
ATOM 716 N N . VAL A 1 89 ? -1.305 7 2.125 1 98.81 89 VAL A N 1
ATOM 717 C CA . VAL A 1 89 ? 0.047 6.816 1.608 1 98.81 89 VAL A CA 1
ATOM 718 C C . VAL A 1 89 ? 1.059 6.977 2.74 1 98.81 89 VAL A C 1
ATOM 720 O O . VAL A 1 89 ? 1.045 7.98 3.457 1 98.81 89 VAL A O 1
ATOM 723 N N . HIS A 1 90 ? 1.891 6.008 2.914 1 98.69 90 HIS A N 1
ATOM 724 C CA . HIS A 1 90 ? 2.982 6.047 3.879 1 98.69 90 HIS A CA 1
ATOM 725 C C . HIS A 1 90 ? 4.336 6.039 3.178 1 98.69 90 HIS A C 1
ATOM 727 O O . HIS A 1 90 ? 4.555 5.262 2.244 1 98.69 90 HIS A O 1
ATOM 733 N N . PHE A 1 91 ? 5.18 6.891 3.627 1 98.56 91 PHE A N 1
ATOM 734 C CA . PHE A 1 91 ? 6.562 6.949 3.17 1 98.56 91 PHE A CA 1
ATOM 735 C C . PHE A 1 91 ? 7.523 6.605 4.305 1 98.56 91 PHE A C 1
ATOM 737 O O . PHE A 1 91 ? 7.895 7.477 5.098 1 98.56 91 PHE A O 1
ATOM 744 N N . PRO A 1 92 ? 7.898 5.293 4.258 1 97.5 92 PRO A N 1
ATOM 745 C CA . PRO A 1 92 ? 8.898 4.957 5.277 1 97.5 92 PRO A CA 1
ATOM 746 C C . PRO A 1 92 ? 10.227 5.68 5.062 1 97.5 92 PRO A C 1
ATOM 748 O O . PRO A 1 92 ? 10.656 5.859 3.92 1 97.5 92 PRO A O 1
ATOM 751 N N . ARG A 1 93 ? 10.82 6.098 6.035 1 93 93 ARG A N 1
ATOM 752 C CA . ARG A 1 93 ? 12.141 6.715 5.988 1 93 93 ARG A CA 1
ATOM 753 C C . ARG A 1 93 ? 13.18 5.844 6.684 1 93 93 ARG A C 1
ATOM 755 O O . ARG A 1 93 ? 13.422 4.703 6.277 1 93 93 ARG A O 1
ATOM 762 N N . GLU A 1 94 ? 13.695 6.23 7.793 1 90.19 94 GLU A N 1
ATOM 763 C CA . GLU A 1 94 ? 14.578 5.391 8.602 1 90.19 94 GLU A CA 1
ATOM 764 C C . GLU A 1 94 ? 13.773 4.488 9.531 1 90.19 94 GLU A C 1
ATOM 766 O O . GLU A 1 94 ? 12.562 4.348 9.375 1 90.19 94 GLU A O 1
ATOM 771 N N . GLU A 1 95 ? 14.492 3.721 10.273 1 88.38 95 GLU A N 1
ATOM 772 C CA . GLU A 1 95 ? 13.812 2.828 11.211 1 88.38 95 GLU A CA 1
ATOM 773 C C . GLU A 1 95 ? 12.891 3.605 12.141 1 88.38 95 GLU A C 1
ATOM 775 O O . GLU A 1 95 ? 13.297 4.598 12.75 1 88.38 95 GLU A O 1
ATOM 780 N N . PHE A 1 96 ? 11.531 3.307 12.117 1 92.5 96 PHE A N 1
ATOM 781 C CA . PHE A 1 96 ? 10.477 3.805 13 1 92.5 96 PHE A CA 1
ATOM 782 C C . PHE A 1 96 ? 10.211 5.281 12.742 1 92.5 96 PHE A C 1
ATOM 784 O O . PHE A 1 96 ? 9.914 6.035 13.672 1 92.5 96 PHE A O 1
ATOM 791 N N . ALA A 1 97 ? 10.523 5.691 11.625 1 96.5 97 ALA A N 1
ATOM 792 C CA . ALA A 1 97 ? 10.234 7.051 11.18 1 96.5 97 ALA A CA 1
ATOM 793 C C . ALA A 1 97 ? 9.57 7.047 9.805 1 96.5 97 ALA A C 1
ATOM 795 O O . ALA A 1 97 ? 9.812 6.152 8.992 1 96.5 97 ALA A O 1
ATOM 796 N N . GLY A 1 98 ? 8.711 8.047 9.602 1 97.62 98 GLY A N 1
ATOM 797 C CA . GLY A 1 98 ? 8.055 8.117 8.305 1 97.62 98 GLY A CA 1
ATOM 798 C C . GLY A 1 98 ? 7.039 9.25 8.211 1 97.62 98 GLY A C 1
ATOM 799 O O . GLY A 1 98 ? 7.02 10.141 9.055 1 97.62 98 GLY A O 1
ATOM 800 N N . VAL A 1 99 ? 6.371 9.305 7.113 1 98.56 99 VAL A N 1
ATOM 801 C CA . VAL A 1 99 ? 5.348 10.289 6.785 1 98.56 99 VAL A CA 1
ATOM 802 C C . VAL A 1 99 ? 4.066 9.586 6.352 1 98.56 99 VAL A C 1
ATOM 804 O O . VAL A 1 99 ? 4.113 8.602 5.609 1 98.56 99 VAL A O 1
ATOM 807 N N . ALA A 1 100 ? 2.977 10 6.871 1 98.62 100 ALA A N 1
ATOM 808 C CA . ALA A 1 100 ? 1.668 9.5 6.461 1 98.62 100 ALA A CA 1
ATOM 809 C C . ALA A 1 100 ? 0.818 10.617 5.863 1 98.62 100 ALA A C 1
ATOM 811 O O . ALA A 1 100 ? 0.772 11.727 6.402 1 98.62 100 ALA A O 1
ATOM 812 N N . VAL A 1 101 ? 0.197 10.328 4.777 1 98.62 101 VAL A N 1
ATOM 813 C CA . VAL A 1 101 ? -0.683 11.281 4.102 1 98.62 101 VAL A CA 1
ATOM 814 C C . VAL A 1 101 ? -1.977 10.578 3.689 1 98.62 101 VAL A C 1
ATOM 816 O O . VAL A 1 101 ? -1.95 9.445 3.203 1 98.62 101 VAL A O 1
ATOM 819 N N . THR A 1 102 ? -3.104 11.211 3.875 1 98.38 102 THR A N 1
ATOM 820 C CA . THR A 1 102 ? -4.379 10.641 3.451 1 98.38 102 THR A CA 1
ATOM 821 C C . THR A 1 102 ? -5.102 11.594 2.5 1 98.38 102 THR A C 1
ATOM 823 O O . THR A 1 102 ? -4.953 12.812 2.598 1 98.38 102 THR A O 1
ATOM 826 N N . PHE A 1 103 ? -5.871 11.039 1.623 1 98.44 103 PHE A N 1
ATOM 827 C CA . PHE A 1 103 ? -6.59 11.758 0.575 1 98.44 103 PHE A CA 1
ATOM 828 C C . PHE A 1 103 ? -8.031 11.266 0.469 1 98.44 103 PHE A C 1
ATOM 830 O O . PHE A 1 103 ? -8.312 10.102 0.765 1 98.44 103 PHE A O 1
ATOM 837 N N . ASP A 1 104 ? -8.898 12.195 0.021 1 97.75 104 ASP A N 1
ATOM 838 C CA . ASP A 1 104 ? -10.164 11.711 -0.53 1 97.75 104 ASP A CA 1
ATOM 839 C C . ASP A 1 104 ? -9.938 10.938 -1.826 1 97.75 104 ASP A C 1
ATOM 841 O O . ASP A 1 104 ? -9.188 11.391 -2.699 1 97.75 104 ASP A O 1
ATOM 845 N N . ARG A 1 105 ? -10.555 9.836 -1.943 1 96.44 105 ARG A N 1
ATOM 846 C CA . ARG A 1 105 ? -10.297 8.961 -3.086 1 96.44 105 ARG A CA 1
ATOM 847 C C . ARG A 1 105 ? -10.859 9.562 -4.367 1 96.44 105 ARG A C 1
ATOM 849 O O . ARG A 1 105 ? -10.219 9.508 -5.418 1 96.44 105 ARG A O 1
ATOM 856 N N . ASP A 1 106 ? -12.062 10.094 -4.461 1 90.75 106 ASP A N 1
ATOM 857 C CA . ASP A 1 106 ? -12.836 10.469 -5.641 1 90.75 106 ASP A CA 1
ATOM 858 C C . ASP A 1 106 ? -12.07 11.477 -6.5 1 90.75 106 ASP A C 1
ATOM 860 O O . ASP A 1 106 ? -12.102 11.398 -7.73 1 90.75 106 ASP A O 1
ATOM 864 N N . ALA A 1 107 ? -11.344 12.398 -5.949 1 87.25 107 ALA A N 1
ATOM 865 C CA . ALA A 1 107 ? -10.664 13.438 -6.723 1 87.25 107 ALA A CA 1
ATOM 866 C C . ALA A 1 107 ? -9.148 13.305 -6.613 1 87.25 107 ALA A C 1
ATOM 868 O O . ALA A 1 107 ? -8.406 14.227 -6.965 1 87.25 107 ALA A O 1
ATOM 869 N N . ALA A 1 108 ? -8.734 12.172 -6.203 1 94.12 108 ALA A N 1
ATOM 870 C CA . ALA A 1 108 ? -7.301 12.023 -5.984 1 94.12 108 ALA A CA 1
ATOM 871 C C . ALA A 1 108 ? -6.559 11.844 -7.305 1 94.12 108 ALA A C 1
ATOM 873 O O . ALA A 1 108 ? -7.098 11.266 -8.25 1 94.12 108 ALA A O 1
ATOM 874 N N . PRO A 1 109 ? -5.305 12.391 -7.402 1 95.88 109 PRO A N 1
ATOM 875 C CA . PRO A 1 109 ? -4.449 12.047 -8.539 1 95.88 109 PRO A CA 1
ATOM 876 C C . PRO A 1 109 ? -4.207 10.547 -8.664 1 95.88 109 PRO A C 1
ATOM 878 O O . PRO A 1 109 ? -4.695 9.766 -7.836 1 95.88 109 PRO A O 1
ATOM 881 N N . SER A 1 110 ? -3.496 10.227 -9.734 1 97.69 110 SER A N 1
ATOM 882 C CA . SER A 1 110 ? -3.139 8.82 -9.891 1 97.69 110 SER A CA 1
ATOM 883 C C . SER A 1 110 ? -2.271 8.336 -8.727 1 97.69 110 SER A C 1
ATOM 885 O O . SER A 1 110 ? -1.542 9.125 -8.125 1 97.69 110 SER A O 1
ATOM 887 N N . LEU A 1 111 ? -2.328 7.043 -8.453 1 98.5 111 LEU A N 1
ATOM 888 C CA . LEU A 1 111 ? -1.499 6.461 -7.402 1 98.5 111 LEU A CA 1
ATOM 889 C C . LEU A 1 111 ? -0.019 6.676 -7.695 1 98.5 111 LEU A C 1
ATOM 891 O O . LEU A 1 111 ? 0.773 6.914 -6.781 1 98.5 111 LEU A O 1
ATOM 895 N N . ASP A 1 112 ? 0.372 6.68 -8.953 1 98.31 112 ASP A N 1
ATOM 896 C CA . ASP A 1 112 ? 1.748 6.965 -9.344 1 98.31 112 ASP A CA 1
ATOM 897 C C . ASP A 1 112 ? 2.146 8.391 -8.977 1 98.31 112 ASP A C 1
ATOM 899 O O . ASP A 1 112 ? 3.248 8.617 -8.469 1 98.31 112 ASP A O 1
ATOM 903 N N . THR A 1 113 ? 1.229 9.234 -9.289 1 98.06 113 THR A N 1
ATOM 904 C CA . THR A 1 113 ? 1.505 10.633 -8.984 1 98.06 113 THR A CA 1
ATOM 905 C C . THR A 1 113 ? 1.686 10.844 -7.484 1 98.06 113 THR A C 1
ATOM 907 O O . THR A 1 113 ? 2.627 11.508 -7.055 1 98.06 113 THR A O 1
ATOM 910 N N . LEU A 1 114 ? 0.778 10.266 -6.695 1 98.31 114 LEU A N 1
ATOM 911 C CA . LEU A 1 114 ? 0.877 10.391 -5.246 1 98.31 114 LEU A CA 1
ATOM 912 C C . LEU A 1 114 ? 2.201 9.836 -4.738 1 98.31 114 LEU A C 1
ATOM 914 O O . LEU A 1 114 ? 2.865 10.453 -3.908 1 98.31 114 LEU A O 1
ATOM 918 N N . ALA A 1 115 ? 2.607 8.734 -5.266 1 98.56 115 ALA A N 1
ATOM 919 C CA . ALA A 1 115 ? 3.855 8.102 -4.852 1 98.56 115 ALA A CA 1
ATOM 920 C C . ALA A 1 115 ? 5.062 8.93 -5.277 1 98.56 115 ALA A C 1
ATOM 922 O O . ALA A 1 115 ? 5.926 9.25 -4.453 1 98.56 115 ALA A O 1
ATOM 923 N N . ASP A 1 116 ? 5.094 9.328 -6.52 1 97.88 116 ASP A N 1
ATOM 924 C CA . ASP A 1 116 ? 6.266 9.992 -7.082 1 97.88 116 ASP A CA 1
ATOM 925 C C . ASP A 1 116 ? 6.469 11.375 -6.461 1 97.88 116 ASP A C 1
ATOM 927 O O . ASP A 1 116 ? 7.598 11.766 -6.16 1 97.88 116 ASP A O 1
ATOM 931 N N . VAL A 1 117 ? 5.398 12.086 -6.297 1 97.62 117 VAL A N 1
ATOM 932 C CA . VAL A 1 117 ? 5.48 13.414 -5.699 1 97.62 117 VAL A CA 1
ATOM 933 C C . VAL A 1 117 ? 6.016 13.305 -4.273 1 97.62 117 VAL A C 1
ATOM 935 O O . VAL A 1 117 ? 6.883 14.086 -3.869 1 97.62 117 VAL A O 1
ATOM 938 N N . GLY A 1 118 ? 5.453 12.336 -3.479 1 98.06 118 GLY A N 1
ATOM 939 C CA . GLY A 1 118 ? 5.91 12.164 -2.107 1 98.06 118 GLY A CA 1
ATOM 940 C C . GLY A 1 118 ? 7.379 11.797 -2.012 1 98.06 118 GLY A C 1
ATOM 941 O O . GLY A 1 118 ? 8.125 12.398 -1.233 1 98.06 118 GLY A O 1
ATOM 942 N N . ILE A 1 119 ? 7.789 10.867 -2.814 1 97.44 119 ILE A N 1
ATOM 943 C CA . ILE A 1 119 ? 9.172 10.406 -2.805 1 97.44 119 ILE A CA 1
ATOM 944 C C . ILE A 1 119 ? 10.102 11.562 -3.178 1 97.44 119 ILE A C 1
ATOM 946 O O . ILE A 1 119 ? 11.125 11.781 -2.518 1 97.44 119 ILE A O 1
ATOM 950 N N . ASP A 1 120 ? 9.758 12.273 -4.203 1 96.69 120 ASP A N 1
ATOM 951 C CA . ASP A 1 120 ? 10.586 13.391 -4.668 1 96.69 120 ASP A CA 1
ATOM 952 C C . ASP A 1 120 ? 10.688 14.477 -3.604 1 96.69 120 ASP A C 1
ATOM 954 O O . ASP A 1 120 ? 11.773 14.977 -3.32 1 96.69 120 ASP A O 1
ATOM 958 N N . ALA A 1 121 ? 9.547 14.852 -3.037 1 96.69 121 ALA A N 1
ATOM 959 C CA . ALA A 1 121 ? 9.508 15.93 -2.055 1 96.69 121 ALA A CA 1
ATOM 960 C C . ALA A 1 121 ? 10.328 15.578 -0.819 1 96.69 121 ALA A C 1
ATOM 962 O O . ALA A 1 121 ? 11.008 16.438 -0.255 1 96.69 121 ALA A O 1
ATOM 963 N N . LEU A 1 122 ? 10.289 14.305 -0.441 1 96.44 122 LEU A N 1
ATOM 964 C CA . LEU A 1 122 ? 10.922 13.898 0.807 1 96.44 122 LEU A CA 1
ATOM 965 C C . LEU A 1 122 ? 12.406 13.617 0.594 1 96.44 122 LEU A C 1
ATOM 967 O O . LEU A 1 122 ? 13.18 13.586 1.554 1 96.44 122 LEU A O 1
ATOM 971 N N . SER A 1 123 ? 12.758 13.305 -0.625 1 90.75 123 SER A N 1
ATOM 972 C CA . SER A 1 123 ? 14.172 13.109 -0.948 1 90.75 123 SER A CA 1
ATOM 973 C C . SER A 1 123 ? 14.898 14.445 -1.054 1 90.75 123 SER A C 1
ATOM 975 O O . SER A 1 123 ? 16.094 14.531 -0.777 1 90.75 123 SER A O 1
ATOM 977 N N . ALA A 1 124 ? 14.297 15.445 -1.602 1 80.38 124 ALA A N 1
ATOM 978 C CA . ALA A 1 124 ? 14.875 16.781 -1.76 1 80.38 124 ALA A CA 1
ATOM 979 C C . ALA A 1 124 ? 15.203 17.391 -0.405 1 80.38 124 ALA A C 1
ATOM 981 O O . ALA A 1 124 ? 16.156 18.172 -0.282 1 80.38 124 ALA A O 1
ATOM 982 N N . GLY A 1 125 ? 14.391 17.109 0.519 1 66.12 125 GLY A N 1
ATOM 983 C CA . GLY A 1 125 ? 14.648 17.656 1.837 1 66.12 125 GLY A CA 1
ATOM 984 C C . GLY A 1 125 ? 15.883 17.078 2.494 1 66.12 125 GLY A C 1
ATOM 985 O O . GLY A 1 125 ? 16.375 17.609 3.492 1 66.12 125 GLY A O 1
ATOM 986 N N . GLU A 1 126 ? 16.281 15.906 2.113 1 61.84 126 GLU A N 1
ATOM 987 C CA . GLU A 1 126 ? 17.484 15.297 2.674 1 61.84 126 GLU A CA 1
ATOM 988 C C . GLU A 1 126 ? 18.75 15.953 2.119 1 61.84 126 GLU A C 1
ATOM 990 O O . GLU A 1 126 ? 19.797 15.953 2.773 1 61.84 126 GLU A O 1
ATOM 995 N N . THR A 1 127 ? 18.75 16.375 0.984 1 52.25 127 THR A N 1
ATOM 996 C CA . THR A 1 127 ? 19.938 16.984 0.399 1 52.25 127 THR A CA 1
ATOM 997 C C . THR A 1 127 ? 20.25 18.312 1.081 1 52.25 127 THR A C 1
ATOM 999 O O . THR A 1 127 ? 21.422 18.688 1.21 1 52.25 127 THR A O 1
ATOM 1002 N N . ASP A 1 128 ? 19.359 19.047 1.534 1 45.34 128 ASP A N 1
ATOM 1003 C CA . ASP A 1 128 ? 19.656 20.344 2.115 1 45.34 128 ASP A CA 1
ATOM 1004 C C . ASP A 1 128 ? 20.109 20.219 3.566 1 45.34 128 ASP A C 1
ATOM 1006 O O . ASP A 1 128 ? 20.484 21.203 4.195 1 45.34 128 ASP A O 1
ATOM 1010 N N . GLN A 1 129 ? 20.078 18.969 4.176 1 38.94 129 GLN A N 1
ATOM 1011 C CA . GLN A 1 129 ? 20.688 18.953 5.504 1 38.94 129 GLN A CA 1
ATOM 1012 C C . GLN A 1 129 ? 22.188 18.688 5.43 1 38.94 129 GLN A C 1
ATOM 1014 O O . GLN A 1 129 ? 22.625 17.844 4.641 1 38.94 129 GLN A O 1
ATOM 1019 N N . MET B 1 1 ? -11.812 -19.141 -4.887 1 84.25 1 MET B N 1
ATOM 1020 C CA . MET B 1 1 ? -10.695 -18.203 -4.91 1 84.25 1 MET B CA 1
ATOM 1021 C C . MET B 1 1 ? -9.719 -18.562 -6.035 1 84.25 1 MET B C 1
ATOM 1023 O O . MET B 1 1 ? -9.281 -17.672 -6.777 1 84.25 1 MET B O 1
ATOM 1027 N N . GLU B 1 2 ? -9.609 -19.828 -6.277 1 87.31 2 GLU B N 1
ATOM 1028 C CA . GLU B 1 2 ? -8.633 -20.266 -7.273 1 87.31 2 GLU B CA 1
ATOM 1029 C C . GLU B 1 2 ? -8.992 -19.75 -8.664 1 87.31 2 GLU B C 1
ATOM 1031 O O . GLU B 1 2 ? -8.156 -19.172 -9.352 1 87.31 2 GLU B O 1
ATOM 1036 N N . ASP B 1 3 ? -10.242 -19.875 -9.008 1 92.25 3 ASP B N 1
ATOM 1037 C CA . ASP B 1 3 ? -10.664 -19.453 -10.336 1 92.25 3 ASP B CA 1
ATOM 1038 C C . ASP B 1 3 ? -10.469 -17.938 -10.516 1 92.25 3 ASP B C 1
ATOM 1040 O O . ASP B 1 3 ? -10.031 -17.5 -11.578 1 92.25 3 ASP B O 1
ATOM 1044 N N . ALA B 1 4 ? -10.852 -17.203 -9.508 1 94.44 4 ALA B N 1
ATOM 1045 C CA . ALA B 1 4 ? -10.703 -15.742 -9.57 1 94.44 4 ALA B CA 1
ATOM 1046 C C . ALA B 1 4 ? -9.234 -15.352 -9.711 1 94.44 4 ALA B C 1
ATOM 1048 O O . ALA B 1 4 ? -8.906 -14.422 -10.445 1 94.44 4 ALA B O 1
ATOM 1049 N N . VAL B 1 5 ? -8.367 -16.047 -9.039 1 97.25 5 VAL B N 1
ATOM 1050 C CA . VAL B 1 5 ? -6.941 -15.734 -9.086 1 97.25 5 VAL B CA 1
ATOM 1051 C C . VAL B 1 5 ? -6.363 -16.156 -10.438 1 97.25 5 VAL B C 1
ATOM 1053 O O . VAL B 1 5 ? -5.477 -15.492 -10.977 1 97.25 5 VAL B O 1
ATOM 1056 N N . ASP B 1 6 ? -6.879 -17.281 -10.992 1 97 6 ASP B N 1
ATOM 1057 C CA . ASP B 1 6 ? -6.488 -17.656 -12.344 1 97 6 ASP B CA 1
ATOM 1058 C C . ASP B 1 6 ? -6.816 -16.562 -13.344 1 97 6 ASP B C 1
ATOM 1060 O O . ASP B 1 6 ? -5.996 -16.234 -14.203 1 97 6 ASP B O 1
ATOM 1064 N N . ALA B 1 7 ? -7.992 -16.047 -13.211 1 96.88 7 ALA B N 1
ATOM 1065 C CA . ALA B 1 7 ? -8.414 -14.945 -14.086 1 96.88 7 ALA B CA 1
ATOM 1066 C C . ALA B 1 7 ? -7.523 -13.719 -13.898 1 96.88 7 ALA B C 1
ATOM 1068 O O . ALA B 1 7 ? -7.176 -13.039 -14.867 1 96.88 7 ALA B O 1
ATOM 1069 N N . LEU B 1 8 ? -7.199 -13.445 -12.68 1 98 8 LEU B N 1
ATOM 1070 C CA . LEU B 1 8 ? -6.305 -12.336 -12.359 1 98 8 LEU B CA 1
ATOM 1071 C C . LEU B 1 8 ? -4.949 -12.516 -13.031 1 98 8 LEU B C 1
ATOM 1073 O O . LEU B 1 8 ? -4.438 -11.586 -13.656 1 98 8 LEU B O 1
ATOM 1077 N N . VAL B 1 9 ? -4.418 -13.688 -12.938 1 98.12 9 VAL B N 1
ATOM 1078 C CA . VAL B 1 9 ? -3.119 -13.992 -13.531 1 98.12 9 VAL B CA 1
ATOM 1079 C C . VAL B 1 9 ? -3.186 -13.82 -15.047 1 98.12 9 VAL B C 1
ATOM 1081 O O . VAL B 1 9 ? -2.289 -13.234 -15.648 1 98.12 9 VAL B O 1
ATOM 1084 N N . GLU B 1 10 ? -4.219 -14.328 -15.625 1 97.44 10 GLU B N 1
ATOM 1085 C CA . GLU B 1 10 ? -4.383 -14.203 -17.078 1 97.44 10 GLU B CA 1
ATOM 1086 C C . GLU B 1 10 ? -4.418 -12.734 -17.5 1 97.44 10 GLU B C 1
ATOM 1088 O O . GLU B 1 10 ? -3.783 -12.352 -18.484 1 97.44 10 GLU B O 1
ATOM 1093 N N . ARG B 1 11 ? -5.129 -11.953 -16.797 1 97.44 11 ARG B N 1
ATOM 1094 C CA . ARG B 1 11 ? -5.23 -10.531 -17.125 1 97.44 11 ARG B CA 1
ATOM 1095 C C . ARG B 1 11 ? -3.885 -9.836 -16.969 1 97.44 11 ARG B C 1
ATOM 1097 O O . ARG B 1 11 ? -3.477 -9.055 -17.828 1 97.44 11 ARG B O 1
ATOM 1104 N N . TYR B 1 12 ? -3.164 -10.133 -15.891 1 97.88 12 TYR B N 1
ATOM 1105 C CA . TYR B 1 12 ? -1.864 -9.516 -15.672 1 97.88 12 TYR B CA 1
ATOM 1106 C C . TYR B 1 12 ? -0.849 -9.992 -16.703 1 97.88 12 TYR B C 1
ATOM 1108 O O . TYR B 1 12 ? -0.005 -9.211 -17.156 1 97.88 12 TYR B O 1
ATOM 1116 N N . GLN B 1 13 ? -0.927 -11.281 -17.094 1 96.81 13 GLN B N 1
ATOM 1117 C CA . GLN B 1 13 ? -0.035 -11.789 -18.125 1 96.81 13 GLN B CA 1
ATOM 1118 C C . GLN B 1 13 ? -0.301 -11.102 -19.469 1 96.81 13 GLN B C 1
ATOM 1120 O O . GLN B 1 13 ? 0.612 -10.938 -20.281 1 96.81 13 GLN B O 1
ATOM 1125 N N . GLY B 1 14 ? -1.531 -10.68 -19.656 1 96.06 14 GLY B N 1
ATOM 1126 C CA . GLY B 1 14 ? -1.886 -9.969 -20.875 1 96.06 14 GLY B CA 1
ATOM 1127 C C . GLY B 1 14 ? -1.328 -8.555 -20.922 1 96.06 14 GLY B C 1
ATOM 1128 O O . GLY B 1 14 ? -0.864 -8.102 -21.969 1 96.06 14 GLY B O 1
ATOM 1129 N N . ILE B 1 15 ? -1.248 -7.895 -19.812 1 95.38 15 ILE B N 1
ATOM 1130 C CA . ILE B 1 15 ? -0.887 -6.484 -19.828 1 95.38 15 ILE B CA 1
ATOM 1131 C C . ILE B 1 15 ? 0.56 -6.316 -19.375 1 95.38 15 ILE B C 1
ATOM 1133 O O . ILE B 1 15 ? 1.191 -5.293 -19.656 1 95.38 15 ILE B O 1
ATOM 1137 N N . ALA B 1 16 ? 1.069 -7.25 -18.625 1 89.62 16 ALA B N 1
ATOM 1138 C CA . ALA B 1 16 ? 2.404 -7.176 -18.031 1 89.62 16 ALA B CA 1
ATOM 1139 C C . ALA B 1 16 ? 3.084 -8.539 -18.031 1 89.62 16 ALA B C 1
ATOM 1141 O O . ALA B 1 16 ? 3.492 -9.039 -16.984 1 89.62 16 ALA B O 1
ATOM 1142 N N . PRO B 1 17 ? 3.156 -9.141 -19.141 1 86.12 17 PRO B N 1
ATOM 1143 C CA . PRO B 1 17 ? 3.658 -10.516 -19.172 1 86.12 17 PRO B CA 1
ATOM 1144 C C . PRO B 1 17 ? 5.066 -10.641 -18.594 1 86.12 17 PRO B C 1
ATOM 1146 O O . PRO B 1 17 ? 5.348 -11.57 -17.828 1 86.12 17 PRO B O 1
ATOM 1149 N N . ASP B 1 18 ? 6.043 -9.797 -18.812 1 90.31 18 ASP B N 1
ATOM 1150 C CA . ASP B 1 18 ? 7.434 -9.93 -18.375 1 90.31 18 ASP B CA 1
ATOM 1151 C C . ASP B 1 18 ? 7.645 -9.297 -17 1 90.31 18 ASP B C 1
ATOM 1153 O O . ASP B 1 18 ? 8.75 -9.352 -16.453 1 90.31 18 ASP B O 1
ATOM 1157 N N . CYS B 1 19 ? 6.551 -8.898 -16.422 1 95.44 19 CYS B N 1
ATOM 1158 C CA . CYS B 1 19 ? 6.723 -8.156 -15.18 1 95.44 19 CYS B CA 1
ATOM 1159 C C . CYS B 1 19 ? 6.148 -8.93 -14 1 95.44 19 CYS B C 1
ATOM 1161 O O . CYS B 1 19 ? 6.578 -8.75 -12.859 1 95.44 19 CYS B O 1
ATOM 1163 N N . LEU B 1 20 ? 5.109 -9.828 -14.242 1 97.81 20 LEU B N 1
ATOM 1164 C CA . LEU B 1 20 ? 4.488 -10.609 -13.18 1 97.81 20 LEU B CA 1
ATOM 1165 C C . LEU B 1 20 ? 5.465 -11.641 -12.617 1 97.81 20 LEU B C 1
ATOM 1167 O O . LEU B 1 20 ? 6.066 -12.406 -13.375 1 97.81 20 LEU B O 1
ATOM 1171 N N . ARG B 1 21 ? 5.68 -11.633 -11.297 1 97.62 21 ARG B N 1
ATOM 1172 C CA . ARG B 1 21 ? 6.652 -12.516 -10.664 1 97.62 21 ARG B CA 1
ATOM 1173 C C . ARG B 1 21 ? 5.957 -13.695 -9.984 1 97.62 21 ARG B C 1
ATOM 1175 O O . ARG B 1 21 ? 6.246 -14.852 -10.289 1 97.62 21 ARG B O 1
ATOM 1182 N N . VAL B 1 22 ? 5.109 -13.375 -8.992 1 98.19 22 VAL B N 1
ATOM 1183 C CA . VAL B 1 22 ? 4.398 -14.391 -8.211 1 98.19 22 VAL B CA 1
ATOM 1184 C C . VAL B 1 22 ? 2.961 -13.938 -7.969 1 98.19 22 VAL B C 1
ATOM 1186 O O . VAL B 1 22 ? 2.705 -12.758 -7.723 1 98.19 22 VAL B O 1
ATOM 1189 N N . ALA B 1 23 ? 2.02 -14.828 -8.109 1 98.62 23 ALA B N 1
ATOM 1190 C CA . ALA B 1 23 ? 0.634 -14.641 -7.688 1 98.62 23 ALA B CA 1
ATOM 1191 C C . ALA B 1 23 ? 0.161 -15.797 -6.82 1 98.62 23 ALA B C 1
ATOM 1193 O O . ALA B 1 23 ? 0.337 -16.969 -7.18 1 98.62 23 ALA B O 1
ATOM 1194 N N . LEU B 1 24 ? -0.405 -15.484 -5.699 1 98.75 24 LEU B N 1
ATOM 1195 C CA . LEU B 1 24 ? -0.907 -16.516 -4.805 1 98.75 24 LEU B CA 1
ATOM 1196 C C . LEU B 1 24 ? -2.18 -16.062 -4.102 1 98.75 24 LEU B C 1
ATOM 1198 O O . LEU B 1 24 ? -2.463 -14.867 -4.039 1 98.75 24 LEU B O 1
ATOM 1202 N N . TRP B 1 25 ? -2.959 -17.016 -3.627 1 98.44 25 TRP B N 1
ATOM 1203 C CA . TRP B 1 25 ? -4.062 -16.734 -2.717 1 98.44 25 TRP B CA 1
ATOM 1204 C C . TRP B 1 25 ? -3.887 -17.484 -1.399 1 98.44 25 TR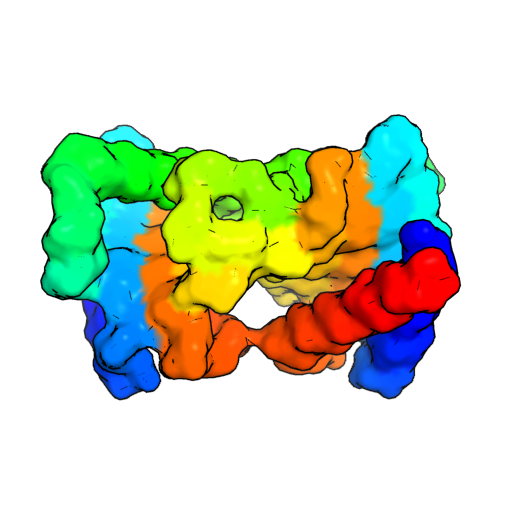P B C 1
ATOM 1206 O O . TRP B 1 25 ? -3.139 -18.469 -1.328 1 98.44 25 TRP B O 1
ATOM 1216 N N . TYR B 1 26 ? -4.441 -16.953 -0.401 1 97.94 26 TYR B N 1
ATOM 1217 C CA . TYR B 1 26 ? -4.441 -17.562 0.92 1 97.94 26 TYR B CA 1
ATOM 1218 C C . TYR B 1 26 ? -5.809 -17.438 1.582 1 97.94 26 TYR B C 1
ATOM 1220 O O . TYR B 1 26 ? -6.504 -16.438 1.386 1 97.94 26 TYR B O 1
ATOM 1228 N N . GLU B 1 27 ? -6.234 -18.359 2.299 1 95.5 27 GLU B N 1
ATOM 1229 C CA . GLU B 1 27 ? -7.473 -18.422 3.068 1 95.5 27 GLU B CA 1
ATOM 1230 C C . GLU B 1 27 ? -7.363 -19.438 4.207 1 95.5 27 GLU B C 1
ATOM 1232 O O . GLU B 1 27 ? -7.137 -20.625 3.971 1 95.5 27 GLU B O 1
ATOM 1237 N N . GLY B 1 28 ? -7.672 -18.906 5.402 1 90.5 28 GLY B N 1
ATOM 1238 C CA . GLY B 1 28 ? -7.438 -19.766 6.543 1 90.5 28 GLY B CA 1
ATOM 1239 C C . GLY B 1 28 ? -6.02 -20.297 6.602 1 90.5 28 GLY B C 1
ATOM 1240 O O . GLY B 1 28 ? -5.059 -19.531 6.57 1 90.5 28 GLY B O 1
ATOM 1241 N N . ASP B 1 29 ? -5.789 -21.531 6.672 1 89.94 29 ASP B N 1
ATOM 1242 C CA . ASP B 1 29 ? -4.465 -22.141 6.77 1 89.94 29 ASP B CA 1
ATOM 1243 C C . ASP B 1 29 ? -3.957 -22.562 5.395 1 89.94 29 ASP B C 1
ATOM 1245 O O . ASP B 1 29 ? -2.893 -23.172 5.281 1 89.94 29 ASP B O 1
ATOM 1249 N N . GLU B 1 30 ? -4.695 -22.188 4.449 1 94.56 30 GLU B N 1
ATOM 1250 C CA . GLU B 1 30 ? -4.332 -22.656 3.113 1 94.56 30 GLU B CA 1
ATOM 1251 C C . GLU B 1 30 ? -3.807 -21.516 2.252 1 94.56 30 GLU B C 1
ATOM 1253 O O . GLU B 1 30 ? -4.262 -20.375 2.379 1 94.56 30 GLU B O 1
ATOM 1258 N N . HIS B 1 31 ? -2.832 -21.812 1.448 1 97.75 31 HIS B N 1
ATOM 1259 C CA . HIS B 1 31 ? -2.387 -20.922 0.384 1 97.75 31 HIS B CA 1
ATOM 1260 C C . HIS B 1 31 ? -1.921 -21.719 -0.835 1 97.75 31 HIS B C 1
ATOM 1262 O O . HIS B 1 31 ? -1.547 -22.891 -0.719 1 97.75 31 HIS B O 1
ATOM 1268 N N . GLU B 1 32 ? -2.01 -21.031 -1.943 1 98.06 32 GLU B N 1
ATOM 1269 C CA . GLU B 1 32 ? -1.592 -21.656 -3.193 1 98.06 32 GLU B CA 1
ATOM 1270 C C . GLU B 1 32 ? -0.948 -20.641 -4.133 1 98.06 32 GLU B C 1
ATOM 1272 O O . GLU B 1 32 ? -1.523 -19.578 -4.398 1 98.06 32 GLU B O 1
ATOM 1277 N N . VAL B 1 33 ? 0.232 -21.031 -4.605 1 98.44 33 VAL B N 1
ATOM 1278 C CA . VAL B 1 33 ? 0.87 -20.25 -5.664 1 98.44 33 VAL B CA 1
ATOM 1279 C C . VAL B 1 33 ? 0.247 -20.609 -7.012 1 98.44 33 VAL B C 1
ATOM 1281 O O . VAL B 1 33 ? 0.358 -21.734 -7.473 1 98.44 33 VAL B O 1
ATOM 1284 N N . VAL B 1 34 ? -0.357 -19.656 -7.637 1 98.31 34 VAL B N 1
ATOM 1285 C CA . VAL B 1 34 ? -1.063 -19.875 -8.891 1 98.31 34 VAL B CA 1
ATOM 1286 C C . VAL B 1 34 ? -0.117 -19.641 -10.07 1 98.31 34 VAL B C 1
ATOM 1288 O O . VAL B 1 34 ? -0.257 -20.266 -11.125 1 98.31 34 VAL B O 1
ATOM 1291 N N . PHE B 1 35 ? 0.744 -18.719 -9.828 1 98.12 35 PHE B N 1
ATOM 1292 C CA . PHE B 1 35 ? 1.748 -18.391 -10.836 1 98.12 35 PHE B CA 1
ATOM 1293 C C . PHE B 1 35 ? 3.07 -18.016 -10.172 1 98.12 35 PHE B C 1
ATOM 1295 O O . PHE B 1 35 ? 3.088 -17.328 -9.148 1 98.12 35 PHE B O 1
ATOM 1302 N N . ALA B 1 36 ? 4.117 -18.516 -10.727 1 98.06 36 ALA B N 1
ATOM 1303 C CA . ALA B 1 36 ? 5.48 -18.109 -10.398 1 98.06 36 ALA B CA 1
ATOM 1304 C C . ALA B 1 36 ? 6.359 -18.094 -11.648 1 98.06 36 ALA B C 1
ATOM 1306 O O . ALA B 1 36 ? 6.449 -19.094 -12.359 1 98.06 36 ALA B O 1
ATOM 1307 N N . ARG B 1 37 ? 6.938 -16.969 -11.852 1 97.5 37 ARG B N 1
ATOM 1308 C CA . ARG B 1 37 ? 7.781 -16.859 -13.039 1 97.5 37 ARG B CA 1
ATOM 1309 C C . ARG B 1 37 ? 9.031 -17.734 -12.898 1 97.5 37 ARG B C 1
ATOM 1311 O O . ARG B 1 37 ? 9.625 -17.812 -11.828 1 97.5 37 ARG B O 1
ATOM 1318 N N . ASP B 1 38 ? 9.562 -18.281 -14.016 1 96.12 38 ASP B N 1
ATOM 1319 C CA . ASP B 1 38 ? 10.633 -19.281 -14.008 1 96.12 38 ASP B CA 1
ATOM 1320 C C . ASP B 1 38 ? 11.898 -18.734 -13.359 1 96.12 38 ASP B C 1
ATOM 1322 O O . ASP B 1 38 ? 12.516 -19.406 -12.531 1 96.12 38 ASP B O 1
ATOM 1326 N N . ASP B 1 39 ? 12.297 -17.531 -13.727 1 95.75 39 ASP B N 1
ATOM 1327 C CA . ASP B 1 39 ? 13.555 -16.984 -13.227 1 95.75 39 ASP B CA 1
ATOM 1328 C C . ASP B 1 39 ? 13.445 -16.656 -11.734 1 95.75 39 ASP B C 1
ATOM 1330 O O . ASP B 1 39 ? 14.453 -16.641 -11.023 1 95.75 39 ASP B O 1
ATOM 1334 N N . VAL B 1 40 ? 12.227 -16.359 -11.227 1 95.38 40 VAL B N 1
ATOM 1335 C CA . VAL B 1 40 ? 12 -16.109 -9.805 1 95.38 40 VAL B CA 1
ATOM 1336 C C . VAL B 1 40 ? 12.18 -17.406 -9.016 1 95.38 40 VAL B C 1
ATOM 1338 O O . VAL B 1 40 ? 12.891 -17.438 -8.008 1 95.38 40 VAL B O 1
ATOM 1341 N N . VAL B 1 41 ? 11.539 -18.469 -9.461 1 96.38 41 VAL B N 1
ATOM 1342 C CA . VAL B 1 41 ? 11.656 -19.766 -8.82 1 96.38 41 VAL B CA 1
ATOM 1343 C C . VAL B 1 41 ? 13.117 -20.219 -8.805 1 96.38 41 VAL B C 1
ATOM 1345 O O . VAL B 1 41 ? 13.602 -20.734 -7.801 1 96.38 41 VAL B O 1
ATOM 1348 N N . GLU B 1 42 ? 13.867 -19.953 -9.828 1 96.69 42 GLU B N 1
ATOM 1349 C CA . GLU B 1 42 ? 15.25 -20.375 -9.969 1 96.69 42 GLU B CA 1
ATOM 1350 C C . GLU B 1 42 ? 16.172 -19.562 -9.07 1 96.69 42 GLU B C 1
ATOM 1352 O O . GLU B 1 42 ? 17.297 -19.984 -8.758 1 96.69 42 GLU B O 1
ATOM 1357 N N . THR B 1 43 ? 15.758 -18.344 -8.789 1 94.62 43 THR B N 1
ATOM 1358 C CA . THR B 1 43 ? 16.547 -17.438 -7.961 1 94.62 43 THR B CA 1
ATOM 1359 C C . THR B 1 43 ? 16.672 -17.984 -6.539 1 94.62 43 THR B C 1
ATOM 1361 O O . THR B 1 43 ? 17.656 -17.688 -5.844 1 94.62 43 THR B O 1
ATOM 1364 N N . TYR B 1 44 ? 15.648 -18.734 -6.082 1 94.62 44 TYR B N 1
ATOM 1365 C CA . TYR B 1 44 ? 15.602 -19.219 -4.711 1 94.62 44 TYR B CA 1
ATOM 1366 C C . TYR B 1 44 ? 15.75 -20.734 -4.66 1 94.62 44 TYR B C 1
ATOM 1368 O O . TYR B 1 44 ? 15.352 -21.438 -5.598 1 94.62 44 TYR B O 1
ATOM 1376 N N . SER B 1 45 ? 16.375 -21.219 -3.529 1 96.62 45 SER B N 1
ATOM 1377 C CA . SER B 1 45 ? 16.156 -22.625 -3.227 1 96.62 45 SER B CA 1
ATOM 1378 C C . SER B 1 45 ? 14.688 -22.906 -2.928 1 96.62 45 SER B C 1
ATOM 1380 O O . SER B 1 45 ? 13.93 -22 -2.604 1 96.62 45 SER B O 1
ATOM 1382 N N . PRO B 1 46 ? 14.281 -24.172 -3.031 1 96.44 46 PRO B N 1
ATOM 1383 C CA . PRO B 1 46 ? 12.883 -24.5 -2.709 1 96.44 46 PRO B CA 1
ATOM 1384 C C . PRO B 1 46 ? 12.477 -24.016 -1.317 1 96.44 46 PRO B C 1
ATOM 1386 O O . PRO B 1 46 ? 11.375 -23.5 -1.14 1 96.44 46 PRO B O 1
ATOM 1389 N N . GLU B 1 47 ? 13.32 -24.172 -0.34 1 96.94 47 GLU B N 1
ATOM 1390 C CA . GLU B 1 47 ? 13.039 -23.75 1.029 1 96.94 47 GLU B CA 1
ATOM 1391 C C . GLU B 1 47 ? 12.906 -22.234 1.124 1 96.94 47 GLU B C 1
ATOM 1393 O O . GLU B 1 47 ? 12.023 -21.719 1.813 1 96.94 47 GLU B O 1
ATOM 1398 N N . GLU B 1 48 ? 13.805 -21.531 0.424 1 95.94 48 GLU B N 1
ATOM 1399 C CA . GLU B 1 48 ? 13.773 -20.062 0.419 1 95.94 48 GLU B CA 1
ATOM 1400 C C . GLU B 1 48 ? 12.516 -19.547 -0.276 1 95.94 48 GLU B C 1
ATOM 1402 O O . GLU B 1 48 ? 11.938 -18.547 0.154 1 95.94 48 GLU B O 1
ATOM 1407 N N . PHE B 1 49 ? 12.203 -20.188 -1.36 1 97.12 49 PHE B N 1
ATOM 1408 C CA . PHE B 1 49 ? 11 -19.797 -2.076 1 97.12 49 PHE 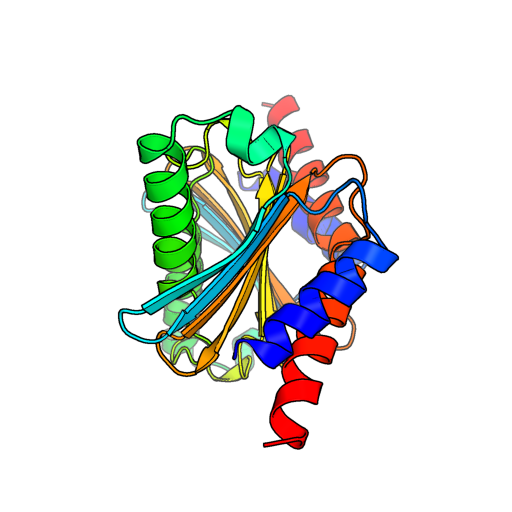B CA 1
ATOM 1409 C C . PHE B 1 49 ? 9.766 -19.984 -1.203 1 97.12 49 PHE B C 1
ATOM 1411 O O . PHE B 1 49 ? 8.914 -19.094 -1.112 1 97.12 49 PHE B O 1
ATOM 1418 N N . ASP B 1 50 ? 9.664 -21.094 -0.506 1 96.81 50 ASP B N 1
ATOM 1419 C CA . ASP B 1 50 ? 8.562 -21.375 0.411 1 96.81 50 ASP B CA 1
ATOM 1420 C C . ASP B 1 50 ? 8.492 -20.312 1.513 1 96.81 50 ASP B C 1
ATOM 1422 O O . ASP B 1 50 ? 7.406 -19.844 1.867 1 96.81 50 ASP B O 1
ATOM 1426 N N . ALA B 1 51 ? 9.578 -19.938 2.045 1 96.56 51 ALA B N 1
ATOM 1427 C CA . ALA B 1 51 ? 9.641 -18.906 3.086 1 96.56 51 ALA B CA 1
ATOM 1428 C C . ALA B 1 51 ? 9.164 -17.562 2.559 1 96.56 51 ALA B C 1
ATOM 1430 O O . ALA B 1 51 ? 8.492 -16.812 3.273 1 96.56 51 ALA B O 1
ATOM 1431 N N . LYS B 1 52 ? 9.609 -17.266 1.355 1 96.88 52 LYS B N 1
ATOM 1432 C CA . LYS B 1 52 ? 9.172 -16.016 0.725 1 96.88 52 LYS B CA 1
ATOM 1433 C C . LYS B 1 52 ? 7.66 -15.992 0.542 1 96.88 52 LYS B C 1
ATOM 1435 O O . LYS B 1 52 ? 7.012 -14.992 0.83 1 96.88 52 LYS B O 1
ATOM 1440 N N . VAL B 1 53 ? 7.074 -17.047 0.075 1 97.69 53 VAL B N 1
ATOM 1441 C CA . VAL B 1 53 ? 5.629 -17.188 -0.102 1 97.69 53 VAL B CA 1
ATOM 1442 C C . VAL B 1 53 ? 4.926 -17 1.24 1 97.69 53 VAL B C 1
ATOM 1444 O O . VAL B 1 53 ? 3.945 -16.25 1.339 1 97.69 53 VAL B O 1
ATOM 1447 N N . LYS B 1 54 ? 5.449 -17.625 2.266 1 97.44 54 LYS B N 1
ATOM 1448 C CA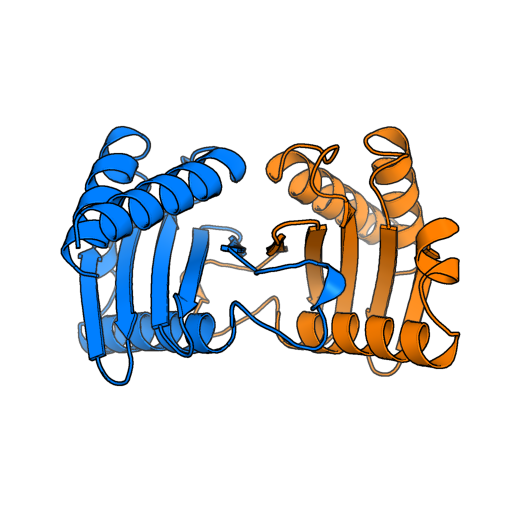 . LYS B 1 54 ? 4.875 -17.5 3.602 1 97.44 54 LYS B CA 1
ATOM 1449 C C . LYS B 1 54 ? 4.934 -16.047 4.082 1 97.44 54 LYS B C 1
ATOM 1451 O O . LYS B 1 54 ? 4.004 -15.562 4.734 1 97.44 54 LYS B O 1
ATOM 1456 N N . GLN B 1 55 ? 6.012 -15.43 3.773 1 97.06 55 GLN B N 1
ATOM 1457 C CA . GLN B 1 55 ? 6.145 -14.031 4.168 1 97.06 55 GLN B CA 1
ATOM 1458 C C . GLN B 1 55 ? 5.117 -13.156 3.451 1 97.06 55 GLN B C 1
ATOM 1460 O O . GLN B 1 55 ? 4.57 -12.219 4.039 1 97.06 55 GLN B O 1
ATOM 1465 N N . LEU B 1 56 ? 4.812 -13.414 2.133 1 98 56 LEU B N 1
ATOM 1466 C CA . LEU B 1 56 ? 3.77 -12.695 1.41 1 98 56 LEU B CA 1
ATOM 1467 C C . LEU B 1 56 ? 2.41 -12.898 2.074 1 98 56 LEU B C 1
ATOM 1469 O O . LEU B 1 56 ? 1.625 -11.953 2.189 1 98 56 LEU B O 1
ATOM 1473 N N . VAL B 1 57 ? 2.172 -14.109 2.592 1 98 57 VAL B N 1
ATOM 1474 C CA . VAL B 1 57 ? 0.93 -14.422 3.289 1 98 57 VAL B CA 1
ATOM 1475 C C . VAL B 1 57 ? 0.854 -13.633 4.594 1 98 57 VAL B C 1
ATOM 1477 O O . VAL B 1 57 ? -0.174 -13.031 4.902 1 98 57 VAL B O 1
ATOM 1480 N N . ILE B 1 58 ? 1.929 -13.633 5.336 1 96.88 58 ILE B N 1
ATOM 1481 C CA . ILE B 1 58 ? 1.98 -12.93 6.609 1 96.88 58 ILE B CA 1
ATOM 1482 C C . ILE B 1 58 ? 1.686 -11.445 6.391 1 96.88 58 ILE B C 1
ATOM 1484 O O . ILE B 1 58 ? 0.885 -10.852 7.113 1 96.88 58 ILE B O 1
ATOM 1488 N N . GLU B 1 59 ? 2.295 -10.82 5.367 1 96.19 59 GLU B N 1
A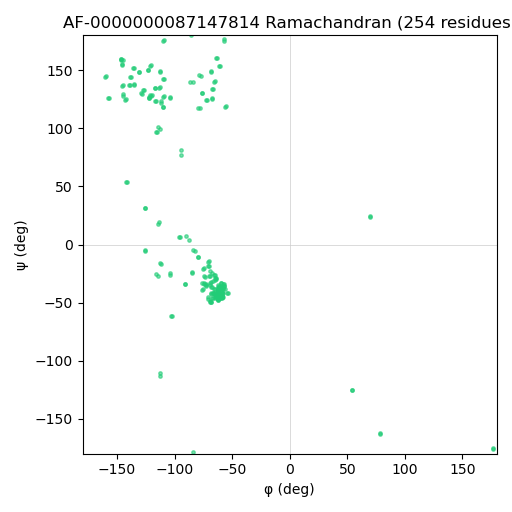TOM 1489 C CA . GLU B 1 59 ? 2.047 -9.422 5.047 1 96.19 59 GLU B CA 1
ATOM 1490 C C . GLU B 1 59 ? 0.576 -9.18 4.715 1 96.19 59 GLU B C 1
ATOM 1492 O O . GLU B 1 59 ? -0.019 -8.203 5.172 1 96.19 59 GLU B O 1
ATOM 1497 N N . GLY B 1 60 ? 0.001 -10.062 3.924 1 96.69 60 GLY B N 1
ATOM 1498 C CA . GLY B 1 60 ? -1.403 -9.969 3.559 1 96.69 60 GLY B CA 1
ATOM 1499 C C . GLY B 1 60 ? -2.338 -10.07 4.75 1 96.69 60 GLY B C 1
ATOM 1500 O O . GLY B 1 60 ? -3.34 -9.359 4.824 1 96.69 60 GLY B O 1
ATOM 1501 N N . LEU B 1 61 ? -2.01 -10.961 5.688 1 95.75 61 LEU B N 1
ATOM 1502 C CA . LEU B 1 61 ? -2.834 -11.164 6.871 1 95.75 61 LEU B CA 1
ATOM 1503 C C . LEU B 1 61 ? -2.861 -9.906 7.738 1 95.75 61 LEU B C 1
ATOM 1505 O O . LEU B 1 61 ? -3.826 -9.672 8.469 1 95.75 61 LEU B O 1
ATOM 1509 N N . GLY B 1 62 ? -1.804 -9.188 7.582 1 94.5 62 GLY B N 1
ATOM 1510 C CA . GLY B 1 62 ? -1.758 -7.914 8.289 1 94.5 62 GLY B CA 1
ATOM 1511 C C . GLY B 1 62 ? -2.639 -6.852 7.656 1 94.5 62 GLY B C 1
ATOM 1512 O O . GLY B 1 62 ? -2.945 -5.84 8.289 1 94.5 62 GLY B O 1
ATOM 1513 N N . ASP B 1 63 ? -3.01 -6.996 6.371 1 95.62 63 ASP B N 1
ATOM 1514 C CA . ASP B 1 63 ? -3.836 -6.059 5.617 1 95.62 63 ASP B CA 1
ATOM 1515 C C . ASP B 1 63 ? -5.305 -6.469 5.656 1 95.62 63 ASP B C 1
ATOM 1517 O O . ASP B 1 63 ? -5.828 -7.023 4.684 1 95.62 63 ASP B O 1
ATOM 1521 N N . GLN B 1 64 ? -6.008 -6.168 6.68 1 93.44 64 GLN B N 1
ATOM 1522 C CA . GLN B 1 64 ? -7.406 -6.566 6.801 1 93.44 64 GLN B CA 1
ATOM 1523 C C . GLN B 1 64 ? -8.328 -5.543 6.141 1 93.44 64 GLN B C 1
ATOM 1525 O O . GLN B 1 64 ? -8.133 -4.336 6.289 1 93.44 64 GLN B O 1
ATOM 1530 N N . PRO B 1 65 ? -9.383 -6.043 5.445 1 94.69 65 PRO B N 1
ATOM 1531 C CA . PRO B 1 65 ? -10.25 -5.137 4.688 1 94.69 65 PRO B CA 1
ATOM 1532 C C . PRO B 1 65 ? -11.086 -4.23 5.59 1 94.69 65 PRO B C 1
ATOM 1534 O O . PRO B 1 65 ? -11.445 -3.121 5.191 1 94.69 65 PRO B O 1
ATOM 1537 N N . ASN B 1 66 ? -11.43 -4.785 6.707 1 93.81 66 ASN B N 1
ATOM 1538 C CA . ASN B 1 66 ? -12.258 -4.02 7.637 1 93.81 66 ASN B CA 1
ATOM 1539 C C . ASN B 1 66 ? -11.516 -3.715 8.93 1 93.81 66 ASN B C 1
ATOM 1541 O O . ASN B 1 66 ? -11.266 -4.613 9.734 1 93.81 66 ASN B O 1
ATOM 1545 N N . GLN B 1 67 ? -11.078 -2.498 8.914 1 90.88 67 GLN B N 1
ATOM 1546 C CA . GLN B 1 67 ? -10.367 -2.037 10.102 1 90.88 67 GLN B CA 1
ATOM 1547 C C . GLN B 1 67 ? -11.164 -0.971 10.844 1 90.88 67 GLN B C 1
ATOM 1549 O O . GLN B 1 67 ? -11.422 0.108 10.312 1 90.88 67 GLN B O 1
ATOM 1554 N N . ASP B 1 68 ? -11.43 -1.254 12.047 1 91.69 68 ASP B N 1
ATOM 1555 C CA . ASP B 1 68 ? -12.273 -0.369 12.836 1 91.69 68 ASP B CA 1
ATOM 1556 C C . ASP B 1 68 ? -11.703 1.044 12.891 1 91.69 68 ASP B C 1
ATOM 1558 O O . ASP B 1 68 ? -12.445 2.025 12.867 1 91.69 68 ASP B O 1
ATOM 1562 N N . GLN B 1 69 ? -10.438 1.119 12.922 1 91.69 69 GLN B N 1
ATOM 1563 C CA . GLN B 1 69 ? -9.766 2.404 13.078 1 91.69 69 GLN B CA 1
ATOM 1564 C C . GLN B 1 69 ? -9.906 3.252 11.812 1 91.69 69 GLN B C 1
ATOM 1566 O O . GLN B 1 69 ? -9.695 4.465 11.844 1 91.69 69 GLN B O 1
ATOM 1571 N N . PHE B 1 70 ? -10.32 2.6 10.703 1 94.44 70 PHE B N 1
ATOM 1572 C CA . PHE B 1 70 ? -10.461 3.312 9.438 1 94.44 70 PHE B CA 1
ATOM 1573 C C . PHE B 1 70 ? -11.859 3.133 8.867 1 94.44 70 PHE B C 1
ATOM 1575 O O . PHE B 1 70 ? -12.039 3.098 7.648 1 94.44 70 PHE B O 1
ATOM 1582 N N . ARG B 1 71 ? -12.836 2.99 9.742 1 93.31 71 ARG B N 1
ATOM 1583 C CA . ARG B 1 71 ? -14.203 2.658 9.352 1 93.31 71 ARG B CA 1
ATOM 1584 C C . ARG B 1 71 ? -14.766 3.703 8.391 1 93.31 71 ARG B C 1
ATOM 1586 O O . ARG B 1 71 ? -15.508 3.369 7.469 1 93.31 71 ARG B O 1
ATOM 1593 N N . LEU B 1 72 ? -14.445 4.973 8.609 1 94.56 72 LEU B N 1
ATOM 1594 C CA . LEU B 1 72 ? -14.992 6.047 7.789 1 94.56 72 LEU B CA 1
ATOM 1595 C C . LEU B 1 72 ? -14.406 6.004 6.379 1 94.56 72 LEU B C 1
ATOM 1597 O O . LEU B 1 72 ? -14.945 6.621 5.461 1 94.56 72 LEU B O 1
ATOM 1601 N N . TYR B 1 73 ? -13.25 5.293 6.203 1 96.75 73 TYR B N 1
ATOM 1602 C CA . TYR B 1 73 ? -12.633 5.164 4.891 1 96.75 73 TYR B CA 1
ATOM 1603 C C . TYR B 1 73 ? -13.336 4.105 4.055 1 96.75 73 TYR B C 1
ATOM 1605 O O . TYR B 1 73 ? -13.125 4.02 2.842 1 96.75 73 TYR B O 1
ATOM 1613 N N . GLY B 1 74 ? -14.234 3.287 4.648 1 96.62 74 GLY B N 1
ATOM 1614 C CA . GLY B 1 74 ? -14.828 2.143 3.971 1 96.62 74 GLY B CA 1
ATOM 1615 C C . GLY B 1 74 ? -13.898 0.941 3.914 1 96.62 74 GLY B C 1
ATOM 1616 O O . GLY B 1 74 ? -12.977 0.826 4.719 1 96.62 74 GLY B O 1
ATOM 1617 N N . GLU B 1 75 ? -14.195 0.029 3.053 1 95.88 75 GLU B N 1
ATOM 1618 C CA . GLU B 1 75 ? -13.445 -1.215 2.924 1 95.88 75 GLU B CA 1
ATOM 1619 C C . GLU B 1 75 ? -12.117 -0.986 2.209 1 95.88 75 GLU B C 1
ATOM 1621 O O . GLU B 1 75 ? -12.062 -0.265 1.211 1 95.88 75 GLU B O 1
ATOM 1626 N N . MET B 1 76 ? -11.008 -1.486 2.785 1 97.75 76 MET B N 1
ATOM 1627 C CA . MET B 1 76 ? -9.719 -1.484 2.098 1 97.75 76 MET B CA 1
ATOM 1628 C C . MET B 1 76 ? -9.703 -2.516 0.976 1 97.75 76 MET B C 1
ATOM 1630 O O . MET B 1 76 ? -9.867 -3.711 1.223 1 97.75 76 MET B O 1
ATOM 1634 N N . ASN B 1 77 ? -9.414 -2.088 -0.23 1 97.19 77 ASN B N 1
ATOM 1635 C CA . ASN B 1 77 ? -9.578 -3.035 -1.33 1 97.19 77 ASN B CA 1
ATOM 1636 C C . ASN B 1 77 ? -8.227 -3.42 -1.936 1 97.19 77 ASN B C 1
ATOM 1638 O O . ASN B 1 77 ? -8.125 -4.426 -2.639 1 97.19 77 ASN B O 1
ATOM 1642 N N . VAL B 1 78 ? -7.246 -2.635 -1.643 1 98.56 78 VAL B N 1
ATOM 1643 C CA . VAL B 1 78 ? -5.938 -2.996 -2.18 1 98.56 78 VAL B CA 1
ATOM 1644 C C . VAL B 1 78 ? -4.84 -2.301 -1.379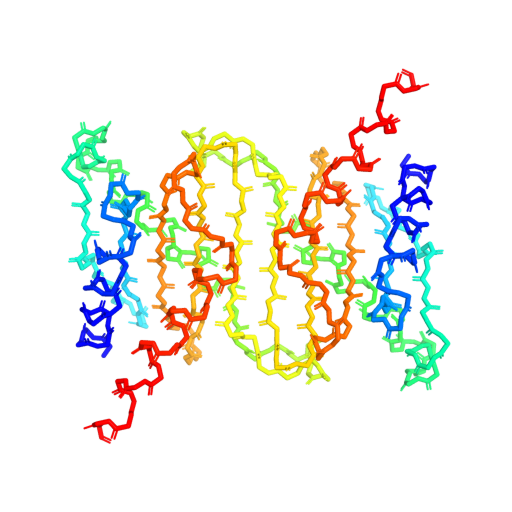 1 98.56 78 VAL B C 1
ATOM 1646 O O . VAL B 1 78 ? -5.004 -1.157 -0.947 1 98.56 78 VAL B O 1
ATOM 1649 N N . VAL B 1 79 ? -3.705 -2.887 -1.152 1 98.81 79 VAL B N 1
ATOM 1650 C CA . VAL B 1 79 ? -2.471 -2.334 -0.604 1 98.81 79 VAL B CA 1
ATOM 1651 C C . VAL B 1 79 ? -1.333 -2.514 -1.605 1 98.81 79 VAL B C 1
ATOM 1653 O O . VAL B 1 79 ? -1.099 -3.621 -2.096 1 98.81 79 VAL B O 1
ATOM 1656 N N . ILE B 1 80 ? -0.671 -1.479 -1.881 1 98.88 80 ILE B N 1
ATOM 1657 C CA . ILE B 1 80 ? 0.478 -1.519 -2.779 1 98.88 80 ILE B CA 1
ATOM 1658 C C . ILE B 1 80 ? 1.741 -1.121 -2.018 1 98.88 80 ILE B C 1
ATOM 1660 O O . ILE B 1 80 ? 1.781 -0.069 -1.376 1 98.88 80 ILE B O 1
ATOM 1664 N N . ARG B 1 81 ? 2.701 -1.937 -2.018 1 98.75 81 ARG B N 1
ATOM 1665 C CA . ARG B 1 81 ? 4.043 -1.651 -1.521 1 98.75 81 ARG B CA 1
ATOM 1666 C C . ARG B 1 81 ? 5.043 -1.565 -2.668 1 98.75 81 ARG B C 1
ATOM 1668 O O . ARG B 1 81 ? 5.219 -2.525 -3.422 1 98.75 81 ARG B O 1
ATOM 1675 N N . ARG B 1 82 ? 5.625 -0.42 -2.789 1 98.69 82 ARG B N 1
ATOM 1676 C CA . ARG B 1 82 ? 6.617 -0.234 -3.844 1 98.69 82 ARG B CA 1
ATOM 1677 C C . ARG B 1 82 ? 8.031 -0.243 -3.275 1 98.69 82 ARG B C 1
ATOM 1679 O O . ARG B 1 82 ? 8.344 0.523 -2.361 1 98.69 82 ARG B O 1
ATOM 1686 N N . PHE B 1 83 ? 8.891 -1.098 -3.852 1 97.94 83 PHE B N 1
ATOM 1687 C CA . PHE B 1 83 ? 10.312 -1.217 -3.529 1 97.94 83 PHE B CA 1
ATOM 1688 C C . PHE B 1 83 ? 11.172 -0.691 -4.672 1 97.94 83 PHE B C 1
ATOM 1690 O O . PHE B 1 83 ? 10.648 -0.324 -5.73 1 97.94 83 PHE B O 1
ATOM 1697 N N . ASP B 1 84 ? 12.461 -0.686 -4.395 1 97 84 ASP B N 1
ATOM 1698 C CA . ASP B 1 84 ? 13.383 -0.246 -5.441 1 97 84 ASP B CA 1
ATOM 1699 C C . ASP B 1 84 ? 13.219 -1.088 -6.703 1 97 84 ASP B C 1
ATOM 1701 O O . ASP B 1 84 ? 13.289 -0.565 -7.816 1 97 84 ASP B O 1
ATOM 1705 N N . ASN B 1 85 ? 12.906 -2.393 -6.477 1 96.94 85 ASN B N 1
ATOM 1706 C CA . ASN B 1 85 ? 13.023 -3.279 -7.633 1 96.94 85 ASN B CA 1
ATOM 1707 C C . ASN B 1 85 ? 11.727 -4.047 -7.883 1 96.94 85 ASN B C 1
ATOM 1709 O O . ASN B 1 85 ? 11.609 -4.762 -8.875 1 96.94 85 ASN B O 1
ATOM 1713 N N . ALA B 1 86 ? 10.758 -3.896 -7.004 1 97.88 86 ALA B N 1
ATOM 1714 C CA . ALA B 1 86 ? 9.539 -4.695 -7.133 1 97.88 86 ALA B CA 1
ATOM 1715 C C . ALA B 1 86 ? 8.32 -3.91 -6.656 1 97.88 86 ALA B C 1
ATOM 1717 O O . ALA B 1 86 ? 8.453 -2.879 -5.996 1 97.88 86 ALA B O 1
ATOM 1718 N N . ILE B 1 87 ? 7.25 -4.328 -7.07 1 98.62 87 ILE B N 1
ATOM 1719 C CA . ILE B 1 87 ? 5.953 -3.887 -6.566 1 98.62 87 ILE B CA 1
ATOM 1720 C C . ILE B 1 87 ? 5.184 -5.082 -6.008 1 98.62 87 ILE B C 1
ATOM 1722 O O . ILE B 1 87 ? 5.121 -6.137 -6.641 1 98.62 87 ILE B O 1
ATOM 1726 N N . MET B 1 88 ? 4.723 -4.961 -4.824 1 98.62 88 MET B N 1
ATOM 1727 C CA . MET B 1 88 ? 3.854 -5.941 -4.18 1 98.62 88 MET B CA 1
ATOM 1728 C C . MET B 1 88 ? 2.436 -5.402 -4.035 1 98.62 88 MET B C 1
ATOM 1730 O O . MET B 1 88 ? 2.238 -4.293 -3.535 1 98.62 88 MET B O 1
ATOM 1734 N N . VAL B 1 89 ? 1.471 -6.18 -4.5 1 98.75 89 VAL B N 1
ATOM 1735 C CA . VAL B 1 89 ? 0.069 -5.781 -4.406 1 98.75 89 VAL B CA 1
ATOM 1736 C C . VAL B 1 89 ? -0.717 -6.84 -3.637 1 98.75 89 VAL B C 1
ATOM 1738 O O . VAL B 1 89 ? -0.669 -8.023 -3.975 1 98.75 89 VAL B O 1
ATOM 1741 N N . HIS B 1 90 ? -1.383 -6.426 -2.637 1 98.69 90 HIS B N 1
ATOM 1742 C CA . HIS B 1 90 ? -2.271 -7.289 -1.865 1 98.69 90 HIS B CA 1
ATOM 1743 C C . HIS B 1 90 ? -3.73 -6.879 -2.045 1 98.69 90 HIS B C 1
ATOM 1745 O O . HIS B 1 90 ? -4.055 -5.688 -1.992 1 98.69 90 HIS B O 1
ATOM 1751 N N . PHE B 1 91 ? -4.559 -7.848 -2.242 1 98.56 91 PHE B N 1
ATOM 1752 C CA . PHE B 1 91 ? -6.004 -7.664 -2.311 1 98.56 91 PHE B CA 1
ATOM 1753 C C . PHE B 1 91 ? -6.695 -8.398 -1.17 1 98.56 91 PHE B C 1
ATOM 1755 O O . PHE B 1 91 ? -6.992 -9.594 -1.282 1 98.56 91 PHE B O 1
ATOM 1762 N N . PRO B 1 92 ? -6.965 -7.566 -0.127 1 97.5 92 PRO B N 1
ATOM 1763 C CA . PRO B 1 92 ? -7.711 -8.219 0.95 1 97.5 92 PRO B CA 1
ATOM 1764 C C . PRO B 1 92 ? -9.117 -8.641 0.521 1 97.5 92 PRO B C 1
ATOM 1766 O O . PRO B 1 92 ? -9.773 -7.93 -0.237 1 97.5 92 PRO B O 1
ATOM 1769 N N . ARG B 1 93 ? -9.539 -9.727 0.918 1 93.19 93 ARG B N 1
ATOM 1770 C CA . ARG B 1 93 ? -10.891 -10.211 0.672 1 93.19 93 ARG B CA 1
ATOM 1771 C C . ARG B 1 93 ? -11.695 -10.281 1.969 1 93.19 93 ARG B C 1
ATOM 1773 O O . ARG B 1 93 ? -11.914 -9.266 2.625 1 93.19 93 ARG B O 1
ATOM 1780 N N . GLU B 1 94 ? -12.039 -11.422 2.416 1 90.25 94 GLU B N 1
ATOM 1781 C CA . GLU B 1 94 ? -12.672 -11.578 3.725 1 90.25 94 GLU B CA 1
ATOM 1782 C C . GLU B 1 94 ? -11.625 -11.641 4.836 1 90.25 94 GLU B C 1
ATOM 1784 O O . GLU B 1 94 ? -10.461 -11.32 4.617 1 90.25 94 GLU B O 1
ATOM 1789 N N . GLU B 1 95 ? -12.125 -11.805 6.027 1 88.06 95 GLU B N 1
ATOM 1790 C CA . GLU B 1 95 ? -11.211 -11.883 7.16 1 88.06 95 GLU B CA 1
ATOM 1791 C C . GLU B 1 95 ? -10.18 -12.992 6.961 1 88.06 95 GLU B C 1
ATOM 1793 O O . GLU B 1 95 ? -10.539 -14.133 6.648 1 88.06 95 GLU B O 1
ATOM 1798 N N . PHE B 1 96 ? -8.828 -12.648 6.91 1 92.5 96 PHE B N 1
ATOM 1799 C CA . PHE B 1 96 ? -7.668 -13.523 6.871 1 92.5 96 PHE B CA 1
ATOM 1800 C C . PHE B 1 96 ? -7.582 -14.25 5.535 1 92.5 96 PHE B C 1
ATOM 1802 O O . PHE B 1 96 ? -7.164 -15.406 5.477 1 92.5 96 PHE B O 1
ATOM 1809 N N . ALA B 1 97 ? -8.133 -13.695 4.598 1 96.56 97 ALA B N 1
ATOM 1810 C CA . ALA B 1 97 ? -8.047 -14.195 3.227 1 96.56 97 ALA B CA 1
ATOM 1811 C C . ALA B 1 97 ? -7.672 -13.078 2.258 1 96.56 97 ALA B C 1
ATOM 1813 O O . ALA B 1 97 ? -8 -11.906 2.484 1 96.56 97 ALA B O 1
ATOM 1814 N N . GLY B 1 98 ? -6.961 -13.469 1.203 1 97.69 98 GLY B N 1
ATOM 1815 C CA . GLY B 1 98 ? -6.586 -12.461 0.225 1 97.69 98 GLY B CA 1
ATOM 1816 C C . GLY B 1 98 ? -5.711 -13.008 -0.888 1 97.69 98 GLY B C 1
ATOM 1817 O O . GLY B 1 98 ? -5.605 -14.227 -1.062 1 97.69 98 GLY B O 1
ATOM 1818 N N . VAL B 1 99 ? -5.266 -12.148 -1.734 1 98.56 99 VAL B N 1
ATOM 1819 C CA . VAL B 1 99 ? -4.422 -12.438 -2.889 1 98.56 99 VAL B CA 1
ATOM 1820 C C . VAL B 1 99 ? -3.189 -11.539 -2.861 1 98.56 99 VAL B C 1
ATOM 1822 O O . VAL B 1 99 ? -3.293 -10.344 -2.57 1 98.56 99 VAL B O 1
ATOM 1825 N N . ALA B 1 100 ? -2.068 -12.102 -3.055 1 98.62 100 ALA B N 1
ATOM 1826 C CA . ALA B 1 100 ? -0.823 -11.352 -3.172 1 98.62 100 ALA B CA 1
ATOM 1827 C C . ALA B 1 100 ? -0.198 -11.531 -4.551 1 98.62 100 ALA B C 1
ATOM 1829 O O . ALA B 1 100 ? -0.143 -12.648 -5.07 1 98.62 100 ALA B O 1
ATOM 1830 N N . VAL B 1 101 ? 0.224 -10.469 -5.113 1 98.56 101 VAL B N 1
ATOM 1831 C CA . VAL B 1 101 ? 0.865 -10.484 -6.422 1 98.56 101 VAL B CA 1
ATOM 1832 C C . VAL B 1 101 ? 2.113 -9.602 -6.395 1 98.56 101 VAL B C 1
ATOM 1834 O O . VAL B 1 101 ? 2.1 -8.516 -5.824 1 98.56 101 VAL B O 1
ATOM 1837 N N . THR B 1 102 ? 3.188 -10.039 -6.984 1 98.25 102 THR B N 1
ATOM 1838 C CA . THR B 1 102 ? 4.406 -9.242 -7.055 1 98.25 102 THR B CA 1
ATOM 1839 C C . THR B 1 102 ? 4.84 -9.047 -8.508 1 98.25 102 THR B C 1
ATOM 1841 O O . THR B 1 102 ? 4.602 -9.914 -9.352 1 98.25 102 THR B O 1
ATOM 1844 N N . PHE B 1 103 ? 5.477 -7.961 -8.758 1 98.38 103 PHE B N 1
ATOM 1845 C CA . PHE B 1 103 ? 5.91 -7.543 -10.086 1 98.38 103 PHE B CA 1
ATOM 1846 C C . PHE B 1 103 ? 7.34 -7.016 -10.047 1 98.38 103 PHE B C 1
ATOM 1848 O O . PHE B 1 103 ? 7.785 -6.484 -9.031 1 98.38 103 PHE B O 1
ATOM 1855 N N . ASP B 1 104 ? 8.016 -7.176 -11.211 1 97.62 104 ASP B N 1
ATOM 1856 C CA . ASP B 1 104 ? 9.18 -6.324 -11.422 1 97.62 104 ASP B CA 1
ATOM 1857 C C . ASP B 1 104 ? 8.773 -4.859 -11.578 1 97.62 104 ASP B C 1
ATOM 1859 O O . ASP B 1 104 ? 7.828 -4.547 -12.305 1 97.62 104 ASP B O 1
ATOM 1863 N N . ARG B 1 105 ? 9.445 -4.012 -10.922 1 96.25 105 ARG B N 1
ATOM 1864 C CA . ARG B 1 105 ? 9.047 -2.605 -10.906 1 96.25 105 ARG B CA 1
ATOM 1865 C C . ARG B 1 105 ? 9.305 -1.95 -12.266 1 96.25 105 ARG B C 1
ATOM 1867 O O . ARG B 1 105 ? 8.477 -1.174 -12.742 1 96.25 105 ARG B O 1
ATOM 1874 N N . ASP B 1 106 ? 10.43 -2.07 -12.953 1 90.12 106 ASP B N 1
ATOM 1875 C CA . ASP B 1 106 ? 10.914 -1.323 -14.109 1 90.12 106 ASP B CA 1
ATOM 1876 C C . ASP B 1 106 ? 9.914 -1.381 -15.266 1 90.12 106 ASP B C 1
ATOM 1878 O O . ASP B 1 106 ? 9.695 -0.381 -15.953 1 90.12 106 ASP B O 1
ATOM 1882 N N . ALA B 1 107 ? 9.242 -2.479 -15.523 1 87.38 107 ALA B N 1
ATOM 1883 C CA . ALA B 1 107 ? 8.336 -2.604 -16.656 1 87.38 107 ALA B CA 1
ATOM 1884 C C . ALA B 1 107 ? 6.891 -2.768 -16.203 1 87.38 107 ALA B C 1
ATOM 1886 O O . ALA B 1 107 ? 6.023 -3.154 -16.984 1 87.38 107 ALA B O 1
ATOM 1887 N N . ALA B 1 108 ? 6.664 -2.385 -14.992 1 94.38 108 ALA B N 1
ATOM 1888 C CA . ALA B 1 108 ? 5.316 -2.605 -14.477 1 94.38 108 ALA B CA 1
ATOM 1889 C C . ALA B 1 108 ? 4.352 -1.544 -15 1 94.38 108 ALA B C 1
ATOM 1891 O O . ALA B 1 108 ? 4.746 -0.4 -15.234 1 94.38 108 ALA B O 1
ATOM 1892 N N . PRO B 1 109 ? 3.053 -1.935 -15.234 1 95.94 109 PRO B N 1
ATOM 1893 C CA . PRO B 1 109 ? 2.027 -0.92 -15.484 1 95.94 109 PRO B CA 1
ATOM 1894 C C . PRO B 1 109 ? 1.909 0.098 -14.359 1 95.94 109 PRO B C 1
ATOM 1896 O O . PRO B 1 109 ? 2.613 -0.008 -13.352 1 95.94 109 PRO B O 1
ATOM 1899 N N . SER B 1 110 ? 1.062 1.083 -14.625 1 97.69 110 SER B N 1
ATOM 1900 C CA . SER B 1 110 ? 0.818 2.057 -13.57 1 97.69 110 SER B CA 1
ATOM 1901 C C . SER B 1 110 ? 0.236 1.39 -12.328 1 97.69 110 SER B C 1
ATOM 1903 O O . SER B 1 110 ? -0.435 0.361 -12.422 1 97.69 110 SER B O 1
ATOM 1905 N N . LEU B 1 111 ? 0.465 1.996 -11.18 1 98.5 111 LEU B N 1
ATOM 1906 C CA . LEU B 1 111 ? -0.093 1.483 -9.93 1 98.5 111 LEU B CA 1
ATOM 1907 C C . LEU B 1 111 ? -1.615 1.439 -9.992 1 98.5 111 LEU B C 1
ATOM 1909 O O . LEU B 1 111 ? -2.236 0.515 -9.469 1 98.5 111 LEU B O 1
ATOM 1913 N N . ASP B 1 112 ? -2.232 2.367 -10.688 1 98.38 112 ASP B N 1
ATOM 1914 C CA . ASP B 1 112 ? -3.68 2.369 -10.883 1 98.38 112 ASP B CA 1
ATOM 1915 C C . ASP B 1 112 ? -4.129 1.145 -11.68 1 98.38 112 ASP B C 1
ATOM 1917 O O . ASP B 1 112 ? -5.133 0.512 -11.336 1 98.38 112 ASP B O 1
ATOM 1921 N N . THR B 1 113 ? -3.365 0.929 -12.695 1 98.06 113 THR B N 1
ATOM 1922 C CA . THR B 1 113 ? -3.707 -0.215 -13.539 1 98.06 113 THR B CA 1
ATOM 1923 C C . THR B 1 113 ? -3.611 -1.515 -12.742 1 98.06 113 THR B C 1
ATOM 1925 O O . THR B 1 113 ? -4.508 -2.357 -12.812 1 98.06 113 THR B O 1
ATOM 1928 N N . LEU B 1 114 ? -2.523 -1.678 -11.992 1 98.31 114 LEU B N 1
ATOM 1929 C CA . LEU B 1 114 ? -2.355 -2.881 -11.188 1 98.31 114 LEU B CA 1
ATOM 1930 C C . LEU B 1 114 ? -3.504 -3.037 -10.195 1 98.31 114 LEU B C 1
ATOM 1932 O O . LEU B 1 114 ? -4.047 -4.133 -10.031 1 98.31 114 LEU B O 1
ATOM 1936 N N . ALA B 1 115 ? -3.912 -1.976 -9.594 1 98.56 115 ALA B N 1
ATOM 1937 C CA . ALA B 1 115 ? -4.996 -2.002 -8.617 1 98.56 115 ALA B CA 1
ATOM 1938 C C . ALA B 1 115 ? -6.332 -2.318 -9.289 1 98.56 115 ALA B C 1
ATOM 1940 O O . ALA B 1 115 ? -7.043 -3.234 -8.867 1 98.56 115 ALA B O 1
ATOM 1941 N N . ASP B 1 116 ? -6.629 -1.614 -10.352 1 97.88 116 ASP B N 1
ATOM 1942 C CA . ASP B 1 116 ? -7.945 -1.711 -10.977 1 97.88 116 ASP B CA 1
ATOM 1943 C C . ASP B 1 116 ? -8.148 -3.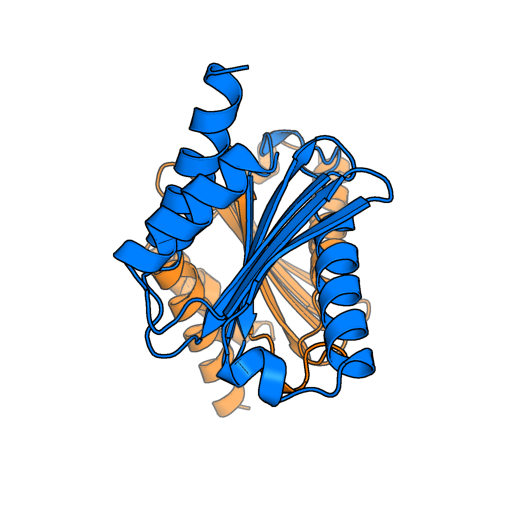08 -11.625 1 97.88 116 ASP B C 1
ATOM 1945 O O . ASP B 1 116 ? -9.227 -3.664 -11.523 1 97.88 116 ASP B O 1
ATOM 1949 N N . VAL B 1 117 ? -7.121 -3.562 -12.273 1 97.62 117 VAL B N 1
ATOM 1950 C CA . VAL B 1 117 ? -7.203 -4.871 -12.922 1 97.62 117 VAL B CA 1
ATOM 1951 C C . VAL B 1 117 ? -7.453 -5.949 -11.867 1 97.62 117 VAL B C 1
ATOM 1953 O O . VAL B 1 117 ? -8.297 -6.828 -12.055 1 97.62 117 VAL B O 1
ATOM 1956 N N . GLY B 1 118 ? -6.672 -5.906 -10.734 1 98.12 118 GLY B N 1
ATOM 1957 C CA . GLY B 1 118 ? -6.848 -6.891 -9.68 1 98.12 118 GLY B CA 1
ATOM 1958 C C . GLY B 1 118 ? -8.234 -6.859 -9.062 1 98.12 118 GLY B C 1
ATOM 1959 O O . GLY B 1 118 ? -8.875 -7.902 -8.906 1 98.12 118 GLY B O 1
ATOM 1960 N N . ILE B 1 119 ? -8.703 -5.684 -8.758 1 97.5 119 ILE B N 1
ATOM 1961 C CA . ILE B 1 119 ? -10.008 -5.523 -8.133 1 97.5 119 ILE B CA 1
ATOM 1962 C C . ILE B 1 119 ? -11.094 -6.051 -9.07 1 97.5 119 ILE B C 1
ATOM 1964 O O . ILE B 1 119 ? -11.984 -6.789 -8.648 1 97.5 119 ILE B O 1
ATOM 1968 N N . ASP B 1 120 ? -11.016 -5.688 -10.312 1 96.62 120 ASP B N 1
ATOM 1969 C CA . ASP B 1 120 ? -12.008 -6.109 -11.297 1 96.62 120 ASP B CA 1
ATOM 1970 C C . ASP B 1 120 ? -12.008 -7.629 -11.461 1 96.62 120 ASP B C 1
ATOM 1972 O O . ASP B 1 120 ? -13.062 -8.258 -11.477 1 96.62 120 ASP B O 1
ATOM 1976 N N . ALA B 1 121 ? -10.812 -8.188 -11.617 1 96.75 121 ALA B N 1
ATOM 1977 C CA . ALA B 1 121 ? -10.688 -9.625 -11.844 1 96.75 121 ALA B CA 1
ATOM 1978 C C . ALA B 1 121 ? -11.242 -10.422 -10.664 1 96.75 121 ALA B C 1
ATOM 1980 O O . ALA B 1 121 ? -11.883 -11.461 -10.852 1 96.75 121 ALA B O 1
ATOM 1981 N N . LEU B 1 122 ? -11.016 -9.906 -9.461 1 96.5 122 LEU B N 1
ATOM 1982 C CA . LEU B 1 122 ? -11.375 -10.656 -8.266 1 96.5 122 LEU B CA 1
ATOM 1983 C C . LEU B 1 122 ? -12.844 -10.445 -7.902 1 96.5 122 LEU B C 1
ATOM 1985 O O . LEU B 1 122 ? -13.422 -11.234 -7.152 1 96.5 122 LEU B O 1
ATOM 1989 N N . SER B 1 123 ? -13.375 -9.328 -8.344 1 90.75 123 SER B N 1
ATOM 1990 C CA . SER B 1 123 ? -14.797 -9.078 -8.133 1 90.75 123 SER B CA 1
ATOM 1991 C C . SER B 1 123 ? -15.656 -9.906 -9.086 1 90.75 123 SER B C 1
ATOM 1993 O O . SER B 1 123 ? -16.797 -10.25 -8.766 1 90.75 123 SER B O 1
ATOM 1995 N N . ALA B 1 124 ? -15.25 -10.07 -10.297 1 80.5 124 ALA B N 1
ATOM 1996 C CA . ALA B 1 124 ? -15.977 -10.836 -11.312 1 80.5 124 ALA B CA 1
ATOM 1997 C C . ALA B 1 124 ? -16.109 -12.297 -10.891 1 80.5 124 ALA B C 1
ATOM 1999 O O . ALA B 1 124 ? -17.094 -12.961 -11.227 1 80.5 124 ALA B O 1
ATOM 2000 N N . GLY B 1 125 ? -15.125 -12.758 -10.25 1 66.19 125 GLY B N 1
ATOM 2001 C CA . GLY B 1 125 ? -15.188 -14.148 -9.812 1 66.19 125 GLY B CA 1
ATOM 2002 C C . GLY B 1 125 ? -16.219 -14.383 -8.727 1 66.19 125 GLY B C 1
ATOM 2003 O O . GLY B 1 125 ? -16.594 -15.523 -8.461 1 66.19 125 GLY B O 1
ATOM 2004 N N . GLU B 1 126 ? -16.578 -13.375 -8 1 62.25 126 GLU B N 1
ATOM 2005 C CA . GLU B 1 126 ? -17.594 -13.516 -6.961 1 62.25 126 GLU B CA 1
ATOM 2006 C C . GLU B 1 126 ? -18.984 -13.594 -7.562 1 62.25 126 GLU B C 1
ATOM 2008 O O . GLU B 1 126 ? -19.891 -14.203 -6.98 1 62.25 126 GLU B O 1
ATOM 2013 N N . THR B 1 127 ? -19.234 -12.977 -8.578 1 52.56 127 THR B N 1
ATOM 2014 C CA . THR B 1 127 ? -20.562 -13.008 -9.188 1 52.56 127 THR B CA 1
ATOM 2015 C C . THR B 1 127 ? -20.875 -14.398 -9.727 1 52.56 127 THR B C 1
ATOM 2017 O O . THR B 1 127 ? -22.016 -14.836 -9.727 1 52.56 127 THR B O 1
ATOM 2020 N N . ASP B 1 128 ? -19.969 -15.148 -10.164 1 45.69 128 ASP B N 1
ATOM 2021 C CA . ASP B 1 128 ? -20.266 -16.438 -10.766 1 45.69 128 ASP B CA 1
ATOM 2022 C C . ASP B 1 128 ? -20.422 -17.516 -9.695 1 45.69 128 ASP B C 1
ATOM 2024 O O . ASP B 1 128 ? -20.797 -18.656 -9.992 1 45.69 128 ASP B O 1
ATOM 2028 N N . GLN B 1 129 ? -20.172 -17.188 -8.359 1 39.31 129 GLN B N 1
ATOM 2029 C CA . GLN B 1 129 ? -20.516 -18.25 -7.414 1 39.31 129 GLN B CA 1
ATOM 2030 C C . GLN B 1 129 ? -21.969 -18.156 -6.973 1 39.31 129 GLN B C 1
ATOM 2032 O O . GLN B 1 129 ? -22.469 -17.062 -6.723 1 39.31 129 GLN B O 1
#

InterPro domains:
  IPR055944 Domain of unknown function DUF7522 [PF24366] (6-120)

Radius of gyration: 18.12 Å; Cα contacts (8 Å, |Δi|>4): 486; chains: 2; bounding box: 41×47×42 Å

Sequence (258 aa):
MEDAVDALVERYQGIAPDCLRVALWYEGDEHEVVFARDDVVETYSPEEFDAKVKQLVIEGLGDQPNQDQFRLYGEMNVVIRRFDNAIMVHFPREEFAGVAVTFDRDAAPSLDTLADVGIDALSAGETDQMEDAVDALVERYQGIAPDCLRVALWYEGDEHEVVFARDDVVETYSPEEFDAKVKQLVIEGLGDQPNQDQFRLYGEMNVVIRRFDNAIMVHFPREEFAGVAVTFDRDAAPSLDTLADVGIDALSAGETDQ

Foldseek 3Di:
DLVLQLLLVVVCCVVPVPWWAWKKKDDDVDIDTNDHDPVNPVVDDPVRVVVVVVVQLVVLLVVAQDDPVCVVVHGDAKDWDDDPFKIKIWGHDHRSITMIIMTGDPRHDDPVVSRVSSSVSNVVVVVVD/DLVLQVLLVVLCCVVPVPWWAWKKKDDDPDIDTNDHDPVNPVVDDPVRVVVVVVVQLVVLLVVAQDDPVCVVVHGDAKDWDDDPFKIKIWGHDHRSITMIIMTGDPRHDDPVCSRVSSSVSNVVVVVVD

Organism: NCBI:txid1816183